Protein AF-A0A0A8YFM6-F1 (afdb_monomer_lite)

Radius of gyration: 17.13 Å; chains: 1; bounding box: 42×41×55 Å

Sequence (236 aa):
MNIQKSAQEIFDKYSKSVVLILREKESGNQERGNRRHFSVGTGFIIGRKGTSYLVMTCRHLIGGESSKPLSDYKLSVRIPRETKEYKAMNVRDDVDSDLAIIQINGVTQDCPVLHFGDLEDVAPETPVFQFGYIVKSAEDLHLDPSICPGTITTPLLEGGPGGIQDVVYNVSSKHGASGSAVMLSNNKVIGVHHVIQPGTHVSFARSSETVKAIMKNWLRIINETTTIEEMIEQML

Organism: Arundo donax (NCBI:txid35708)

InterPro domains:
  IPR009003 Peptidase S1, PA clan [SSF50494] (6-218)

Secondary structure (DSSP, 8-state):
--HHHHHHHHHHHHGGGEEEEEEEE--S---SS----EEEEEEEEEEEETTEEEEEEEHHHHS--TTS-GGGEEEEEE-TT--PEEEEEEEEEETTTTEEEEEE----S--PPP-B---TT--TT-EEEEEE---SSTT---SS-EEEEEEE-SS-EE-SGGG-EEEEEE----TT-TTPEEEETTS-EEEEEEEE-TTSSEEEEEEHHHHHHHHHHHHT---TT--HHHHHHHT-

pLDDT: mean 88.04, std 14.12, range [40.41, 98.88]

Structure (mmCIF, N/CA/C/O backbone):
data_AF-A0A0A8YFM6-F1
#
_entry.id   AF-A0A0A8YFM6-F1
#
loop_
_atom_site.group_PDB
_atom_site.id
_atom_site.type_symbol
_atom_site.label_atom_id
_atom_site.label_alt_id
_atom_site.label_comp_id
_atom_site.label_asym_id
_atom_site.label_entity_id
_atom_site.label_seq_id
_atom_site.pdbx_PDB_ins_code
_atom_site.Cartn_x
_atom_site.Cartn_y
_atom_site.Cartn_z
_atom_site.occupancy
_atom_site.B_iso_or_equiv
_atom_site.auth_seq_id
_atom_site.auth_comp_id
_atom_site.auth_asym_id
_atom_site.auth_atom_id
_atom_site.pdbx_PDB_model_num
ATOM 1 N N . MET A 1 1 ? 2.363 12.673 -20.981 1.00 68.81 1 MET A N 1
ATOM 2 C CA . MET A 1 1 ? 1.502 12.525 -19.784 1.00 68.81 1 MET A CA 1
ATOM 3 C C . MET A 1 1 ? 1.856 13.616 -18.780 1.00 68.81 1 MET A C 1
ATOM 5 O O . MET A 1 1 ? 3.038 13.865 -18.596 1.00 68.81 1 MET A O 1
ATOM 9 N N . ASN A 1 2 ? 0.877 14.286 -18.162 1.00 90.50 2 ASN A N 1
ATOM 10 C CA . ASN A 1 2 ? 1.152 15.251 -17.091 1.00 90.50 2 ASN A CA 1
ATOM 11 C C . ASN A 1 2 ? 1.208 14.497 -15.750 1.00 90.50 2 ASN A C 1
ATOM 13 O O . ASN A 1 2 ? 0.175 14.059 -15.239 1.00 90.50 2 ASN A O 1
ATOM 17 N N . ILE A 1 3 ? 2.421 14.316 -15.219 1.00 93.19 3 ILE A N 1
ATOM 18 C CA . ILE A 1 3 ? 2.684 13.546 -13.993 1.00 93.19 3 ILE A CA 1
ATOM 19 C C . ILE A 1 3 ? 1.967 14.164 -12.789 1.00 93.19 3 ILE A C 1
ATOM 21 O O . ILE A 1 3 ? 1.353 13.439 -12.014 1.00 93.19 3 ILE A O 1
ATOM 25 N N . GLN A 1 4 ? 1.983 15.492 -12.657 1.00 93.31 4 GLN A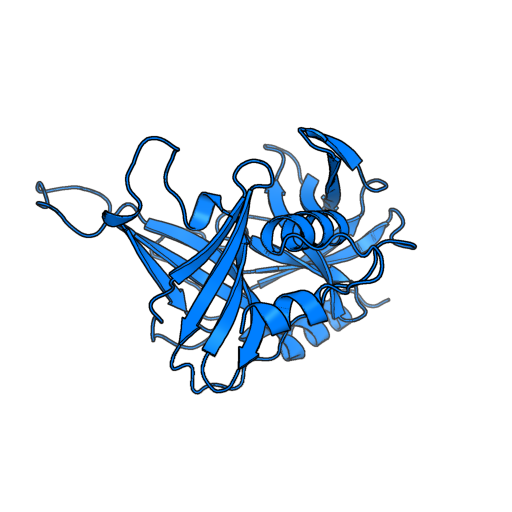 N 1
ATOM 26 C CA . GLN A 1 4 ? 1.330 16.185 -11.546 1.00 93.31 4 GLN A CA 1
ATOM 27 C C . GLN A 1 4 ? -0.187 15.988 -11.576 1.00 93.31 4 GLN A C 1
ATOM 29 O O . GLN A 1 4 ? -0.789 15.692 -10.549 1.00 93.31 4 GLN A O 1
ATOM 34 N N . LYS A 1 5 ? -0.798 16.099 -12.760 1.00 95.19 5 LYS A N 1
ATOM 35 C CA . LYS A 1 5 ? -2.230 15.840 -12.935 1.00 95.19 5 LYS A CA 1
ATOM 36 C C . LYS A 1 5 ? -2.582 14.393 -12.575 1.00 95.19 5 LYS A C 1
ATOM 38 O O . LYS A 1 5 ? -3.528 14.177 -11.833 1.00 95.19 5 LYS A O 1
ATOM 43 N N . SER A 1 6 ? -1.784 13.432 -13.039 1.00 95.44 6 SER A N 1
ATOM 44 C CA . SER A 1 6 ? -2.008 12.006 -12.754 1.00 95.44 6 SER A CA 1
ATOM 45 C C . SER A 1 6 ? -1.875 11.704 -11.255 1.00 95.44 6 SER A C 1
ATOM 47 O O . SER A 1 6 ? -2.704 11.002 -10.687 1.00 95.44 6 SER A O 1
ATOM 49 N N . ALA A 1 7 ? -0.873 12.290 -10.590 1.00 96.25 7 ALA A N 1
ATOM 50 C CA . ALA A 1 7 ? -0.705 12.176 -9.144 1.00 96.25 7 ALA A CA 1
ATOM 51 C C . ALA A 1 7 ? -1.902 12.770 -8.384 1.00 96.25 7 ALA A C 1
ATOM 53 O O . ALA A 1 7 ? -2.403 12.148 -7.452 1.00 96.25 7 ALA A O 1
ATOM 54 N N . GLN A 1 8 ? -2.387 13.944 -8.796 1.00 96.69 8 GLN A N 1
ATOM 55 C CA . GLN A 1 8 ? -3.555 14.571 -8.176 1.00 96.69 8 GLN A CA 1
ATOM 56 C C . GLN A 1 8 ? -4.813 13.707 -8.343 1.00 96.69 8 GLN A C 1
ATOM 58 O O . GLN A 1 8 ? -5.527 13.478 -7.374 1.00 96.69 8 GLN A O 1
ATOM 63 N N . GLU A 1 9 ? -5.049 13.168 -9.541 1.00 96.62 9 GLU A N 1
ATOM 64 C CA . GLU A 1 9 ? -6.194 12.293 -9.823 1.00 96.62 9 GLU A CA 1
ATOM 65 C C . GLU A 1 9 ? -6.168 11.011 -8.977 1.00 96.62 9 GLU A C 1
ATOM 67 O O . GLU A 1 9 ? -7.193 10.626 -8.409 1.00 96.62 9 GLU A O 1
ATOM 72 N N . ILE A 1 10 ? -4.998 10.373 -8.837 1.00 97.12 10 ILE A N 1
ATOM 73 C CA . ILE A 1 10 ? -4.825 9.206 -7.959 1.00 97.12 10 ILE A CA 1
ATOM 74 C C . ILE A 1 10 ? -5.093 9.594 -6.501 1.00 97.12 10 ILE A C 1
ATOM 76 O O . ILE A 1 10 ? -5.814 8.883 -5.797 1.00 97.12 10 ILE A O 1
ATOM 80 N N . PHE A 1 11 ? -4.544 10.722 -6.045 1.00 97.44 11 PHE A N 1
ATOM 81 C CA . PHE A 1 11 ? -4.702 11.183 -4.669 1.00 97.44 11 PHE A CA 1
ATOM 82 C C . PHE A 1 11 ? -6.166 11.469 -4.317 1.00 97.44 11 PHE A C 1
ATOM 84 O O . PHE A 1 11 ? -6.678 10.964 -3.314 1.00 97.44 11 PHE A O 1
ATOM 91 N N . ASP A 1 12 ? -6.859 12.233 -5.158 1.00 96.62 12 ASP A N 1
ATOM 92 C CA . ASP A 1 12 ? -8.256 12.613 -4.940 1.00 96.62 12 ASP A CA 1
ATOM 93 C C . ASP A 1 12 ? -9.166 11.385 -4.903 1.00 96.62 12 ASP A C 1
ATOM 95 O O . ASP A 1 12 ? -10.104 11.318 -4.105 1.00 96.62 12 ASP A O 1
ATOM 99 N N . LYS A 1 13 ? -8.862 10.385 -5.735 1.00 97.19 13 LYS A N 1
ATOM 100 C CA . LYS A 1 13 ? -9.657 9.165 -5.840 1.00 97.19 13 LYS A CA 1
ATOM 101 C C . LYS A 1 13 ? -9.383 8.161 -4.720 1.00 97.19 13 LYS A C 1
ATOM 103 O O . LYS A 1 13 ? -10.327 7.528 -4.256 1.00 97.19 13 LYS A O 1
ATOM 108 N N . TYR A 1 14 ? -8.129 8.001 -4.296 1.00 98.06 14 TYR A N 1
ATOM 109 C CA . TYR A 1 14 ? -7.709 6.873 -3.451 1.00 98.06 14 TYR A CA 1
ATOM 110 C C . TYR A 1 14 ? -7.022 7.257 -2.142 1.00 98.06 14 TYR A C 1
ATOM 112 O O . TYR A 1 14 ? -6.587 6.364 -1.421 1.00 98.06 14 TYR A O 1
ATOM 120 N N . SER A 1 15 ? -6.946 8.540 -1.776 1.00 97.19 15 SER A N 1
ATOM 121 C CA . SER A 1 15 ? -6.362 8.956 -0.488 1.00 97.19 15 SER A CA 1
ATOM 122 C C . SER A 1 15 ? -6.918 8.150 0.680 1.00 97.19 15 SER A C 1
ATOM 124 O O . SER A 1 15 ? -6.131 7.571 1.413 1.00 97.19 15 SER A O 1
ATOM 126 N N . LYS A 1 16 ? -8.243 7.985 0.776 1.00 96.94 16 LYS A N 1
ATOM 127 C CA . LYS A 1 16 ? -8.919 7.188 1.822 1.00 96.94 16 LYS A CA 1
ATOM 128 C C . LYS A 1 16 ? -8.610 5.685 1.810 1.00 96.94 16 LYS A C 1
ATOM 130 O O . LYS A 1 16 ? -8.917 5.002 2.780 1.00 96.94 16 LYS A O 1
ATOM 135 N N . SER A 1 17 ? -8.039 5.163 0.730 1.00 98.06 17 SER A N 1
ATOM 136 C CA . SER A 1 17 ? -7.635 3.758 0.614 1.00 98.06 17 SER A CA 1
ATOM 137 C C . SER A 1 17 ? -6.268 3.494 1.230 1.00 98.06 17 SER A C 1
ATOM 139 O O . SER A 1 17 ? -5.947 2.341 1.502 1.00 98.06 17 SER A O 1
ATOM 141 N N . VAL A 1 18 ? -5.453 4.530 1.432 1.00 98.38 18 VAL A N 1
ATOM 142 C CA . VAL A 1 18 ? -4.087 4.418 1.945 1.00 98.38 18 VAL A CA 1
ATOM 143 C C . VAL A 1 18 ? -4.087 4.802 3.411 1.00 98.38 18 VAL A C 1
ATOM 145 O O . VAL A 1 18 ? -4.450 5.913 3.774 1.00 98.38 18 VAL A O 1
ATOM 148 N N . VAL A 1 19 ? -3.702 3.868 4.268 1.00 98.06 19 VAL A N 1
ATOM 149 C CA . VAL A 1 19 ? -3.918 3.951 5.711 1.00 98.06 19 VAL A CA 1
ATOM 150 C C . VAL A 1 19 ? -2.598 3.984 6.464 1.00 98.06 19 VAL A C 1
ATOM 152 O O . VAL A 1 19 ? -1.589 3.421 6.032 1.00 98.06 19 VAL A O 1
ATOM 155 N N . LEU A 1 20 ? -2.612 4.644 7.616 1.00 96.62 20 LEU A N 1
ATOM 156 C CA . LEU A 1 20 ? -1.465 4.708 8.507 1.00 96.62 20 LEU A CA 1
ATOM 157 C C . LEU A 1 20 ? -1.481 3.484 9.425 1.00 96.62 20 LEU A C 1
ATOM 159 O O . LEU A 1 20 ? -2.486 3.227 10.090 1.00 96.62 20 LEU A O 1
ATOM 163 N N . ILE A 1 21 ? -0.369 2.758 9.492 1.00 95.69 21 ILE A N 1
ATOM 164 C CA . ILE A 1 21 ? -0.191 1.618 10.397 1.00 95.69 21 ILE A CA 1
ATOM 165 C C . ILE A 1 21 ? 0.639 2.052 11.589 1.00 95.69 21 ILE A C 1
ATOM 167 O O . ILE A 1 21 ? 1.693 2.669 11.436 1.00 95.69 21 ILE A O 1
ATOM 171 N N . LEU A 1 22 ? 0.158 1.698 12.773 1.00 92.81 22 LEU A N 1
ATOM 172 C CA . LEU A 1 22 ? 0.730 2.072 14.052 1.00 92.81 22 LEU A CA 1
ATOM 173 C C . LEU A 1 22 ? 0.966 0.805 14.868 1.00 92.81 22 LEU A C 1
ATOM 175 O O . LEU A 1 22 ? 0.040 0.032 15.122 1.00 92.81 22 LEU A O 1
ATOM 179 N N . ARG A 1 23 ? 2.210 0.594 15.294 1.00 89.62 23 ARG A N 1
ATOM 180 C CA . ARG A 1 23 ? 2.572 -0.473 16.226 1.00 89.62 23 ARG A CA 1
ATOM 181 C C . ARG A 1 23 ? 3.179 0.125 17.483 1.00 89.62 23 ARG A C 1
ATOM 183 O O . ARG A 1 23 ? 4.264 0.706 17.450 1.00 89.62 23 ARG A O 1
ATOM 190 N N . GLU A 1 24 ? 2.500 -0.083 18.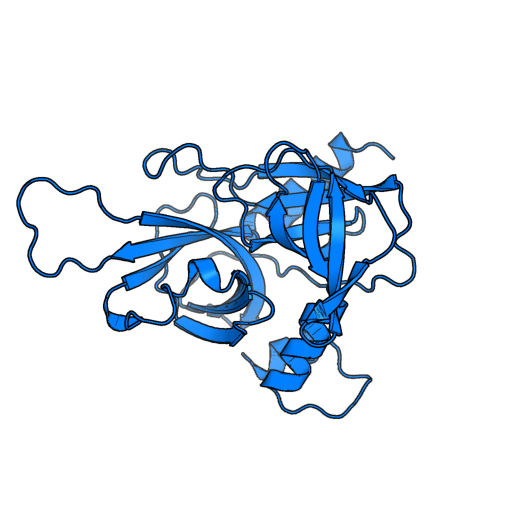601 1.00 86.88 24 GLU A N 1
ATOM 191 C CA . GLU A 1 24 ? 2.886 0.398 19.926 1.00 86.88 24 GLU A CA 1
ATOM 192 C C . GLU A 1 24 ? 3.192 -0.778 20.843 1.00 86.88 24 GLU A C 1
ATOM 194 O O . GLU A 1 24 ? 2.444 -1.749 20.869 1.00 86.88 24 GLU A O 1
ATOM 199 N N . LYS A 1 25 ? 4.268 -0.703 21.632 1.00 79.44 25 LYS A N 1
ATOM 200 C CA . LYS A 1 25 ? 4.502 -1.690 22.695 1.00 79.44 25 LYS A CA 1
ATOM 201 C C . LYS A 1 25 ? 3.453 -1.519 23.803 1.00 79.44 25 LYS A C 1
ATOM 203 O O . LYS A 1 25 ? 3.350 -0.434 24.380 1.00 79.44 25 LYS A O 1
ATOM 208 N N . GLU A 1 26 ? 2.712 -2.574 24.132 1.00 69.69 26 GLU A N 1
ATOM 209 C CA . GLU A 1 26 ? 1.829 -2.584 25.299 1.00 69.69 26 GLU A CA 1
ATOM 210 C C . GLU A 1 26 ? 2.693 -2.520 26.571 1.00 69.69 26 GLU A C 1
ATOM 212 O O . GLU A 1 26 ? 3.693 -3.223 26.730 1.00 69.69 26 GLU A O 1
ATOM 217 N N . SER A 1 27 ? 2.388 -1.565 27.450 1.00 58.88 27 SER A N 1
ATOM 218 C CA . SER A 1 27 ? 3.247 -1.210 28.584 1.00 58.88 27 SER A CA 1
ATOM 219 C C . SER A 1 27 ? 3.212 -2.278 29.685 1.00 58.88 27 SER A C 1
ATOM 221 O O . SER A 1 27 ? 2.393 -2.197 30.594 1.00 58.88 27 SER A O 1
ATOM 223 N N . GLY A 1 28 ? 4.139 -3.236 29.662 1.00 49.78 28 GLY A N 1
ATOM 224 C CA . GLY A 1 28 ? 4.554 -3.974 30.860 1.00 49.78 28 GLY A CA 1
ATOM 225 C C . GLY A 1 28 ? 5.636 -3.187 31.606 1.00 49.78 28 GLY A C 1
ATOM 226 O O . GLY A 1 28 ? 6.720 -3.012 31.059 1.00 49.78 28 GLY A O 1
ATOM 227 N N . ASN A 1 29 ? 5.322 -2.683 32.808 1.00 45.09 29 ASN A N 1
ATOM 228 C CA . ASN A 1 29 ? 6.194 -1.930 33.729 1.00 45.09 29 ASN A CA 1
ATOM 229 C C . ASN A 1 29 ? 7.088 -0.855 33.081 1.00 45.09 29 ASN A C 1
ATOM 231 O O . ASN A 1 29 ? 8.228 -1.091 32.689 1.00 45.09 29 ASN A O 1
ATOM 235 N N . GLN A 1 30 ? 6.565 0.373 33.035 1.00 48.00 30 GLN A N 1
ATOM 236 C CA . GLN A 1 30 ? 7.335 1.569 32.700 1.00 48.00 30 GLN A CA 1
ATOM 237 C C . GLN A 1 30 ? 8.424 1.819 33.752 1.00 48.00 30 GLN A C 1
ATOM 239 O O . GLN A 1 30 ? 8.184 2.460 34.776 1.00 48.00 30 GLN A O 1
ATOM 244 N N . GLU A 1 31 ? 9.645 1.361 33.486 1.00 45.06 31 GLU A N 1
ATOM 245 C CA . GLU A 1 31 ? 10.815 1.974 34.102 1.00 45.06 31 GLU A CA 1
ATOM 246 C C . GLU A 1 31 ? 10.925 3.420 33.608 1.00 45.06 31 GLU A C 1
ATOM 248 O O . GLU A 1 31 ? 10.838 3.719 32.412 1.00 45.06 31 GLU A O 1
ATOM 253 N N . ARG A 1 32 ? 11.023 4.329 34.581 1.00 46.22 32 ARG A N 1
ATOM 254 C CA . ARG A 1 32 ? 11.073 5.778 34.399 1.00 46.22 32 ARG A CA 1
ATOM 255 C C . ARG A 1 32 ? 12.172 6.152 33.406 1.00 46.22 32 ARG A C 1
ATOM 257 O O . ARG A 1 32 ? 13.352 6.054 33.717 1.00 46.22 32 ARG A O 1
ATOM 264 N N . GLY A 1 33 ? 11.739 6.660 32.254 1.00 49.81 33 GLY A N 1
ATOM 265 C CA . GLY A 1 33 ? 12.596 7.234 31.221 1.00 49.81 33 GLY A CA 1
ATOM 266 C C . GLY A 1 33 ? 12.806 6.291 30.043 1.00 49.81 33 GLY A C 1
ATOM 267 O O . GLY A 1 33 ? 13.895 5.763 29.873 1.00 49.81 33 GLY A O 1
ATOM 268 N N . ASN A 1 34 ? 11.786 6.067 29.210 1.00 40.41 34 ASN A N 1
ATOM 269 C CA . ASN A 1 34 ? 11.973 5.243 28.017 1.00 40.41 34 ASN A CA 1
ATOM 270 C C . ASN A 1 34 ? 11.054 5.669 26.869 1.00 40.41 34 ASN A C 1
ATOM 272 O O . ASN A 1 34 ? 9.839 5.777 27.035 1.00 40.41 34 ASN A O 1
ATOM 276 N N . ARG A 1 35 ? 11.656 5.929 25.700 1.00 49.38 35 ARG A N 1
ATOM 277 C CA . ARG A 1 35 ? 10.958 6.235 24.443 1.00 49.38 35 ARG A CA 1
ATOM 278 C C . ARG A 1 35 ? 9.927 5.137 24.182 1.00 49.38 35 ARG A C 1
ATOM 280 O O . ARG A 1 35 ? 10.277 3.957 24.191 1.00 49.38 35 ARG A O 1
ATOM 287 N N . ARG A 1 36 ? 8.667 5.506 23.933 1.00 52.53 36 ARG A N 1
ATOM 288 C CA . ARG A 1 36 ? 7.682 4.557 23.399 1.00 52.53 36 ARG A CA 1
ATOM 289 C C . ARG A 1 36 ? 8.275 3.983 22.113 1.00 52.53 36 ARG A C 1
ATOM 291 O O . ARG A 1 36 ? 8.523 4.731 21.173 1.00 52.53 36 ARG A O 1
ATOM 298 N N . HIS A 1 37 ? 8.566 2.683 22.089 1.00 57.72 37 HIS A N 1
ATOM 299 C CA . HIS A 1 37 ? 8.937 2.014 20.847 1.00 57.72 37 HIS A CA 1
ATOM 300 C C . HIS A 1 37 ? 7.689 1.980 19.971 1.00 57.72 37 HIS A C 1
ATOM 302 O O . HIS A 1 37 ? 6.777 1.186 20.202 1.00 57.72 37 HIS A O 1
ATOM 308 N N . PHE A 1 38 ? 7.662 2.903 19.020 1.00 74.62 38 PHE A N 1
ATOM 309 C CA . PHE A 1 38 ? 6.581 3.121 18.083 1.00 74.62 38 PHE A CA 1
ATOM 310 C C . PHE A 1 38 ? 7.115 2.856 16.684 1.00 74.62 38 PHE A C 1
ATOM 312 O O . PHE A 1 38 ? 8.121 3.444 16.287 1.00 74.62 38 PHE A O 1
ATOM 319 N N . SER A 1 39 ? 6.487 1.934 15.966 1.00 84.75 39 SER A N 1
ATOM 320 C CA . SER A 1 39 ? 6.754 1.728 14.546 1.00 84.75 39 SER A CA 1
ATOM 321 C C . SER A 1 39 ? 5.565 2.251 13.761 1.00 84.75 39 SER A C 1
ATOM 323 O O . SER A 1 39 ? 4.414 2.007 14.128 1.00 84.75 39 SER A O 1
ATOM 325 N N . VAL A 1 40 ? 5.869 2.999 12.707 1.00 91.56 40 VAL A N 1
ATOM 326 C CA . VAL A 1 40 ? 4.881 3.595 11.820 1.00 91.56 40 VAL A CA 1
ATOM 327 C C . VAL A 1 40 ? 5.174 3.148 10.409 1.00 91.56 40 VAL A C 1
ATOM 329 O O . VAL A 1 40 ? 6.332 3.111 9.987 1.00 91.56 40 VAL A O 1
ATOM 332 N N . GLY A 1 41 ? 4.116 2.836 9.685 1.00 94.75 41 GLY A N 1
ATOM 333 C CA . GLY A 1 41 ? 4.200 2.466 8.292 1.00 94.75 41 GLY A CA 1
ATOM 334 C C . GLY A 1 41 ? 2.927 2.798 7.546 1.00 94.75 41 GLY A C 1
ATOM 335 O O . GLY A 1 41 ? 2.017 3.452 8.058 1.00 94.75 41 GLY A O 1
ATOM 336 N N . THR A 1 42 ? 2.865 2.293 6.331 1.00 97.88 42 THR A N 1
ATOM 337 C CA . THR A 1 42 ? 1.738 2.440 5.430 1.00 97.88 42 THR A CA 1
ATOM 338 C C . THR A 1 42 ? 1.096 1.081 5.198 1.00 97.88 42 THR A C 1
ATOM 340 O O . THR A 1 42 ? 1.758 0.044 5.183 1.00 97.88 42 THR A O 1
ATOM 343 N N . GLY A 1 43 ? -0.210 1.075 4.992 1.00 98.44 43 GLY A N 1
ATOM 344 C CA . GLY A 1 43 ? -0.881 0.000 4.280 1.00 98.44 43 GLY A CA 1
ATOM 345 C C . GLY A 1 43 ? -1.879 0.574 3.294 1.00 98.44 43 GLY A C 1
ATOM 346 O O . GLY A 1 43 ? -2.112 1.783 3.254 1.00 98.44 43 GLY A O 1
ATOM 347 N N . PHE A 1 44 ? -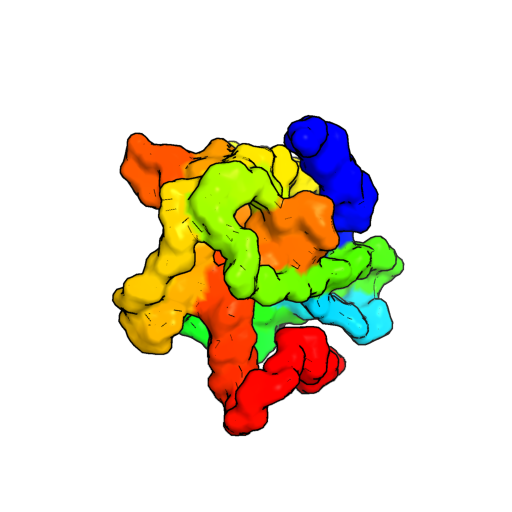2.510 -0.292 2.518 1.00 98.88 44 PHE A N 1
ATOM 348 C CA . PHE A 1 44 ? -3.606 0.114 1.652 1.00 98.88 44 PHE A CA 1
ATOM 349 C C . PHE A 1 44 ? -4.706 -0.935 1.586 1.00 98.88 44 PHE A C 1
ATOM 351 O O . PHE A 1 44 ? -4.463 -2.134 1.703 1.00 98.88 44 PHE A O 1
ATOM 358 N N . ILE A 1 45 ? -5.936 -0.463 1.425 1.00 98.75 45 ILE A N 1
ATOM 359 C CA . ILE A 1 45 ? -7.138 -1.284 1.408 1.00 98.75 45 ILE A CA 1
ATOM 360 C C . ILE A 1 45 ? -7.215 -2.068 0.100 1.00 98.75 45 ILE A C 1
ATOM 362 O O . ILE A 1 45 ? -7.245 -1.484 -0.982 1.00 98.75 45 ILE A O 1
ATOM 366 N N . ILE A 1 46 ? -7.318 -3.389 0.229 1.00 98.62 46 ILE A N 1
ATOM 367 C CA . ILE A 1 46 ? -7.407 -4.338 -0.889 1.00 98.62 46 ILE A CA 1
ATOM 368 C C . ILE A 1 46 ? -8.754 -5.060 -0.949 1.00 98.62 46 ILE A C 1
ATOM 370 O O . ILE A 1 46 ? -9.105 -5.613 -1.979 1.00 98.62 46 ILE A O 1
ATOM 374 N N . GLY A 1 47 ? -9.547 -5.036 0.122 1.00 98.19 47 GLY A N 1
ATOM 375 C CA . GLY A 1 47 ? -10.841 -5.712 0.153 1.00 98.19 47 GLY A CA 1
ATOM 376 C C . GLY A 1 47 ? -11.753 -5.174 1.240 1.00 98.19 47 GLY A C 1
ATOM 377 O O . GLY A 1 47 ? -11.292 -4.577 2.216 1.00 98.19 47 GLY A O 1
ATOM 378 N N . ARG A 1 48 ? -13.060 -5.389 1.076 1.00 97.50 48 ARG A N 1
ATOM 379 C CA . ARG A 1 48 ? -14.080 -4.933 2.022 1.00 97.50 48 ARG A CA 1
ATOM 380 C C . ARG A 1 48 ? -15.295 -5.854 2.041 1.00 97.50 48 ARG A C 1
ATOM 382 O O . ARG A 1 48 ? -15.799 -6.237 0.991 1.00 97.50 48 ARG A O 1
ATOM 389 N N . LYS A 1 49 ? -15.849 -6.074 3.235 1.00 96.75 49 LYS A N 1
ATOM 390 C CA . LYS A 1 49 ? -17.171 -6.673 3.460 1.00 96.75 49 LYS A CA 1
ATOM 391 C C . LYS A 1 49 ? -17.885 -5.946 4.597 1.00 96.75 49 LYS A C 1
ATOM 393 O O . LYS A 1 49 ? -17.480 -6.013 5.754 1.00 96.75 49 LYS A O 1
ATOM 398 N N . GLY A 1 50 ? -18.940 -5.196 4.276 1.00 95.81 50 GLY A N 1
ATOM 399 C CA . GLY A 1 50 ? -19.637 -4.359 5.259 1.00 95.81 50 GLY A CA 1
ATOM 400 C C . GLY A 1 50 ? -18.728 -3.271 5.846 1.00 95.81 50 GLY A C 1
ATOM 401 O O . GLY A 1 50 ? -18.296 -2.372 5.125 1.00 95.81 50 GLY A O 1
ATOM 402 N N . THR A 1 51 ? -18.450 -3.336 7.151 1.00 96.88 51 THR A N 1
ATOM 403 C CA . THR A 1 51 ? -17.545 -2.412 7.873 1.00 96.88 51 THR A CA 1
ATOM 404 C C . THR A 1 51 ? -16.172 -3.027 8.171 1.00 96.88 51 THR A C 1
ATOM 406 O O . THR A 1 51 ? -15.384 -2.452 8.929 1.00 96.88 51 THR A O 1
ATOM 409 N N . SER A 1 52 ? -15.895 -4.198 7.593 1.00 97.75 52 SER A N 1
ATOM 410 C CA . SER A 1 52 ? -14.625 -4.915 7.681 1.00 97.75 52 SER A CA 1
ATOM 411 C C . SER A 1 52 ? -13.797 -4.680 6.425 1.00 97.75 52 SER A C 1
ATOM 413 O O . SER A 1 52 ? -14.318 -4.789 5.314 1.00 97.75 52 SER A O 1
ATOM 415 N N . TYR A 1 53 ? -12.515 -4.376 6.603 1.00 98.56 53 TYR A N 1
ATOM 416 C CA . TYR A 1 53 ? -11.575 -4.087 5.524 1.00 98.56 53 TYR A CA 1
ATOM 417 C C . TYR A 1 53 ? -10.306 -4.925 5.671 1.00 98.56 53 TYR A C 1
ATOM 419 O O . TYR A 1 53 ? -9.801 -5.093 6.784 1.00 98.56 53 TYR A O 1
ATOM 427 N N . LEU A 1 54 ? -9.787 -5.401 4.540 1.00 98.62 54 LEU A N 1
ATOM 428 C CA . LEU A 1 54 ? -8.462 -6.005 4.425 1.00 98.62 54 LEU A CA 1
ATOM 429 C C . LEU A 1 54 ? -7.469 -4.962 3.925 1.00 98.62 54 LEU A C 1
ATOM 431 O O . LEU A 1 54 ? -7.750 -4.225 2.977 1.00 98.62 54 LEU A O 1
ATOM 435 N N . VAL A 1 55 ? -6.305 -4.924 4.562 1.00 98.75 55 VAL A N 1
ATOM 436 C CA . VAL A 1 55 ? -5.229 -3.971 4.305 1.00 98.75 55 VAL A CA 1
ATOM 437 C C . VAL A 1 55 ? -3.951 -4.747 4.002 1.00 98.75 55 VAL A C 1
ATOM 439 O O . VAL A 1 55 ? -3.521 -5.562 4.816 1.00 98.75 55 VAL A O 1
ATOM 442 N N . MET A 1 56 ? -3.341 -4.476 2.850 1.00 98.75 56 MET A N 1
ATOM 443 C CA . MET A 1 56 ? -2.014 -4.971 2.480 1.00 98.75 56 MET A CA 1
ATOM 444 C C . MET A 1 56 ? -0.933 -4.066 3.071 1.00 98.75 56 MET A C 1
ATOM 446 O O . MET A 1 56 ? -1.077 -2.842 3.071 1.00 98.75 56 MET A O 1
ATOM 450 N N . THR A 1 57 ? 0.151 -4.660 3.565 1.00 98.38 57 THR A N 1
ATOM 451 C CA . THR A 1 57 ? 1.306 -3.944 4.116 1.00 98.38 57 THR A CA 1
ATOM 452 C C . THR A 1 57 ? 2.561 -4.827 4.150 1.00 98.38 57 THR A C 1
ATOM 454 O O . THR A 1 57 ? 2.544 -5.969 3.693 1.00 98.38 57 THR A O 1
ATOM 457 N N . CYS A 1 58 ? 3.655 -4.305 4.707 1.00 96.62 58 CYS A N 1
ATOM 458 C CA . CYS A 1 58 ? 4.858 -5.073 4.984 1.00 96.62 58 CYS A CA 1
ATOM 459 C C . CYS A 1 58 ? 4.767 -5.844 6.304 1.00 96.62 58 CYS A C 1
ATOM 461 O O . CYS A 1 58 ? 4.297 -5.337 7.328 1.00 96.62 58 CYS A O 1
ATOM 463 N N . ARG A 1 59 ? 5.317 -7.056 6.315 1.00 94.06 59 ARG A N 1
ATOM 464 C CA . ARG A 1 59 ? 5.347 -7.938 7.487 1.00 94.06 59 ARG A CA 1
ATOM 465 C C . ARG A 1 59 ? 6.174 -7.351 8.630 1.00 94.06 59 ARG A C 1
ATOM 467 O O . ARG A 1 59 ? 5.760 -7.439 9.787 1.00 94.06 59 ARG A O 1
ATOM 474 N N . HIS A 1 60 ? 7.297 -6.691 8.345 1.00 91.56 60 HIS A N 1
ATOM 475 C CA . HIS A 1 60 ? 8.147 -6.067 9.368 1.00 91.56 60 HIS A CA 1
ATOM 476 C C . HIS A 1 60 ? 7.441 -4.956 10.164 1.00 91.56 60 HIS A C 1
ATOM 478 O O . HIS A 1 60 ? 7.856 -4.642 11.284 1.00 91.56 60 HIS A O 1
ATOM 484 N N . LEU A 1 61 ? 6.363 -4.372 9.624 1.00 90.88 61 LEU A N 1
ATOM 485 C CA . LEU A 1 61 ? 5.551 -3.381 10.333 1.00 90.88 61 LEU A CA 1
ATOM 486 C C . LEU A 1 61 ? 4.668 -4.026 11.397 1.00 90.88 61 LEU A C 1
ATOM 488 O O . LEU A 1 61 ? 4.481 -3.454 12.472 1.00 90.88 61 LEU A O 1
ATOM 492 N N . ILE A 1 62 ? 4.172 -5.236 11.148 1.00 87.56 62 ILE A N 1
ATOM 493 C CA . ILE A 1 62 ? 3.211 -5.901 12.034 1.00 87.56 62 ILE A CA 1
ATOM 494 C C . ILE A 1 62 ? 3.860 -6.942 12.956 1.00 87.56 62 ILE A C 1
ATOM 496 O O . ILE A 1 62 ? 3.305 -7.237 14.009 1.00 87.56 62 ILE A O 1
ATOM 500 N N . GLY A 1 63 ? 5.046 -7.449 12.606 1.00 74.88 63 GLY A N 1
ATOM 501 C CA . GLY A 1 63 ? 5.817 -8.420 13.388 1.00 74.88 63 GLY A CA 1
ATOM 502 C C . GLY A 1 63 ? 7.092 -7.843 14.014 1.00 74.88 63 GLY A C 1
ATOM 503 O O . GLY A 1 63 ? 7.749 -6.968 13.448 1.00 74.88 63 GLY A O 1
ATOM 504 N N . GLY A 1 64 ? 7.458 -8.341 15.198 1.00 57.91 64 GLY A N 1
ATOM 505 C CA . GLY A 1 64 ? 8.791 -8.125 15.769 1.00 57.91 64 GLY A CA 1
ATOM 506 C C . GLY A 1 64 ? 9.857 -8.973 15.066 1.00 57.91 64 GLY A C 1
ATOM 507 O O . GLY A 1 64 ? 9.532 -9.889 14.307 1.00 57.91 64 GLY A O 1
ATOM 508 N N . GLU A 1 65 ? 11.137 -8.697 15.342 1.00 52.78 65 GLU A N 1
ATOM 509 C CA . GLU A 1 65 ? 12.216 -9.660 15.069 1.00 52.78 65 GLU A CA 1
ATOM 510 C C . GLU A 1 65 ? 11.791 -11.050 15.568 1.00 52.78 65 GLU A C 1
ATOM 512 O O . GLU A 1 65 ? 11.114 -11.148 16.595 1.00 52.78 65 GLU A O 1
ATOM 517 N N . SER A 1 66 ? 12.176 -12.106 14.843 1.00 48.53 66 SER A N 1
ATOM 518 C CA . SER A 1 66 ? 11.714 -13.503 14.966 1.00 48.53 66 SER A CA 1
ATOM 519 C C . SER A 1 66 ? 11.799 -14.144 16.366 1.00 48.53 66 SER A C 1
ATOM 521 O O . SER A 1 66 ? 11.467 -15.311 16.531 1.00 48.53 66 SER A O 1
ATOM 523 N N . SER A 1 67 ? 12.244 -13.402 17.376 1.00 41.78 67 SER A N 1
ATOM 524 C CA . SER A 1 67 ? 12.470 -13.808 18.757 1.00 41.78 67 SER A CA 1
ATOM 525 C C . SER A 1 67 ? 11.498 -13.201 19.783 1.00 41.78 67 SER A C 1
ATOM 527 O O . SER A 1 67 ? 11.593 -13.570 20.954 1.00 41.78 67 SER A O 1
ATOM 529 N N . LYS A 1 68 ? 10.567 -12.300 19.413 1.00 48.34 68 LYS A N 1
ATOM 530 C CA . LYS A 1 68 ? 9.612 -11.699 20.375 1.00 48.34 68 LYS A CA 1
ATOM 531 C C . LYS A 1 68 ? 8.143 -12.005 20.050 1.00 48.34 68 LYS A C 1
ATOM 533 O O . LYS A 1 68 ? 7.729 -11.800 18.909 1.00 48.34 68 LYS A O 1
ATOM 538 N N . PRO A 1 69 ? 7.337 -12.450 21.036 1.00 52.06 69 PRO A N 1
ATOM 539 C CA . PRO A 1 69 ? 5.909 -12.681 20.847 1.00 52.06 69 PRO A CA 1
ATOM 540 C C . PRO A 1 69 ? 5.173 -11.421 20.366 1.00 52.06 69 PRO A C 1
ATOM 542 O O . PRO A 1 69 ? 5.369 -10.328 20.895 1.00 52.06 69 PRO A O 1
ATOM 545 N N . LEU A 1 70 ? 4.260 -11.591 19.405 1.00 56.19 70 LEU A N 1
ATOM 546 C CA . LEU A 1 70 ? 3.327 -10.550 18.942 1.00 56.19 70 LEU A CA 1
ATOM 547 C C . LEU A 1 70 ? 2.426 -9.997 20.067 1.00 56.19 70 LEU A C 1
ATOM 549 O O . LEU A 1 70 ? 1.859 -8.921 19.910 1.00 56.19 70 LEU A O 1
ATOM 553 N N . SER A 1 71 ? 2.300 -10.712 21.193 1.00 59.34 71 SER A N 1
ATOM 554 C CA . SER A 1 71 ? 1.450 -10.348 22.336 1.00 59.34 71 SER A CA 1
ATOM 555 C C . SER A 1 71 ? 1.862 -9.067 23.058 1.00 59.34 71 SER A C 1
ATOM 557 O O . SER A 1 71 ? 1.071 -8.542 23.830 1.00 59.34 71 SER A O 1
ATOM 559 N N . ASP A 1 72 ? 3.071 -8.560 22.816 1.00 71.50 72 ASP A N 1
ATOM 560 C CA . ASP A 1 72 ? 3.592 -7.376 23.505 1.00 71.50 72 ASP A CA 1
ATOM 561 C C . ASP A 1 72 ? 3.269 -6.067 22.769 1.00 71.50 72 ASP A C 1
ATOM 563 O O . ASP A 1 72 ? 3.713 -4.997 23.193 1.00 71.50 72 ASP A O 1
ATOM 567 N N . TYR A 1 73 ? 2.552 -6.127 21.641 1.00 78.88 73 TYR A N 1
ATOM 568 C CA . TYR A 1 73 ? 2.320 -4.972 20.782 1.00 78.88 73 TYR A CA 1
ATOM 569 C C . TYR A 1 73 ? 0.849 -4.801 20.403 1.00 78.88 73 TYR A C 1
ATOM 571 O O . TYR A 1 73 ? 0.185 -5.717 19.921 1.00 78.88 73 TYR A O 1
ATOM 579 N N . LYS A 1 74 ? 0.370 -3.564 20.535 1.00 88.56 74 LYS A N 1
ATOM 580 C CA . LYS A 1 74 ? -0.898 -3.103 19.986 1.00 88.56 74 LYS A CA 1
ATOM 581 C C . LYS A 1 74 ? -0.665 -2.692 18.537 1.00 88.56 74 LYS A C 1
ATOM 583 O O . LYS A 1 74 ? 0.095 -1.761 18.268 1.00 88.56 74 LYS A O 1
ATOM 588 N N . LEU A 1 75 ? -1.345 -3.372 17.620 1.00 93.12 75 LEU A N 1
ATOM 589 C CA . LEU A 1 75 ? -1.411 -2.992 16.214 1.00 93.12 75 LEU A CA 1
ATOM 590 C C . LEU A 1 75 ? -2.715 -2.236 15.943 1.00 93.12 75 LEU A C 1
ATOM 592 O O . LEU A 1 75 ? -3.812 -2.748 16.202 1.00 93.12 75 LEU A O 1
ATOM 596 N N . SER A 1 76 ? -2.601 -1.024 15.412 1.00 95.12 76 SER A N 1
ATOM 597 C CA . SER A 1 76 ? -3.737 -0.221 14.980 1.00 95.12 76 SER A CA 1
ATOM 598 C C . SER A 1 76 ? -3.537 0.369 13.590 1.00 95.12 76 SER A C 1
ATOM 600 O O . SER A 1 76 ? -2.423 0.523 13.091 1.00 95.12 76 SER A O 1
ATOM 602 N N . VAL A 1 77 ? -4.657 0.682 12.948 1.00 96.69 77 VAL A N 1
ATOM 603 C CA . VAL A 1 77 ? -4.714 1.391 11.671 1.00 96.69 77 VAL A CA 1
ATOM 604 C C . VAL A 1 77 ? -5.509 2.668 11.869 1.00 96.69 77 VAL A C 1
ATOM 606 O O . VAL A 1 77 ? -6.534 2.668 12.555 1.00 96.69 77 VAL A O 1
ATOM 609 N N . ARG A 1 78 ? -5.066 3.749 11.240 1.00 96.19 78 ARG A N 1
ATOM 610 C CA . ARG A 1 78 ? -5.794 5.013 11.179 1.00 96.19 78 ARG A CA 1
ATOM 611 C C . ARG A 1 78 ? -6.146 5.317 9.729 1.00 96.19 78 ARG A C 1
ATOM 613 O O . ARG A 1 78 ? -5.277 5.326 8.857 1.00 96.19 78 ARG A O 1
ATOM 620 N N . ILE A 1 79 ? -7.434 5.541 9.493 1.00 96.69 79 ILE A N 1
ATOM 621 C CA . ILE A 1 79 ? -7.952 5.976 8.196 1.00 96.69 79 ILE A CA 1
ATOM 622 C C . ILE A 1 79 ? -7.602 7.464 8.006 1.00 96.69 79 ILE A C 1
ATOM 624 O O . ILE A 1 79 ? -7.616 8.212 8.991 1.00 96.69 79 ILE A O 1
ATOM 628 N N . PRO A 1 80 ? -7.276 7.923 6.784 1.00 95.19 80 PRO A N 1
ATOM 629 C CA . PRO A 1 80 ? -6.938 9.318 6.530 1.00 95.19 80 PRO A CA 1
ATOM 630 C C . PRO A 1 80 ? -7.967 10.300 7.073 1.00 95.19 80 PRO A C 1
ATOM 632 O O . PRO A 1 80 ? -9.176 10.102 6.946 1.00 95.19 80 PRO A O 1
ATOM 635 N N . ARG A 1 81 ? -7.470 11.391 7.660 1.00 92.19 81 ARG A N 1
ATOM 636 C CA . ARG A 1 81 ? -8.261 12.455 8.308 1.00 92.19 81 ARG A CA 1
ATOM 637 C C . ARG A 1 81 ? -9.114 12.009 9.496 1.00 92.19 81 ARG A C 1
ATOM 639 O O . ARG A 1 81 ? -9.824 12.840 10.058 1.00 92.19 81 ARG A O 1
ATOM 646 N N . GLU A 1 82 ? -9.026 10.754 9.928 1.00 91.06 82 GLU A N 1
ATOM 647 C CA . GLU A 1 82 ? -9.595 10.307 11.195 1.00 91.06 82 GLU A CA 1
ATOM 648 C C . GLU A 1 82 ? -8.542 10.362 12.304 1.00 91.06 82 GLU A C 1
ATOM 650 O O . GLU A 1 82 ? -7.356 10.139 12.086 1.00 91.06 82 GLU A O 1
ATOM 655 N N . THR A 1 83 ? -8.978 10.636 13.530 1.00 87.94 83 THR A N 1
ATOM 656 C CA . THR A 1 83 ? -8.151 10.467 14.737 1.00 87.94 83 THR A CA 1
ATOM 657 C C . THR A 1 83 ? -8.390 9.117 15.406 1.00 87.94 83 THR A C 1
ATOM 659 O O . THR A 1 83 ? -7.605 8.695 16.255 1.00 87.94 83 THR A O 1
ATOM 662 N N . LYS A 1 84 ? -9.473 8.430 15.024 1.00 93.12 84 LYS A N 1
ATOM 663 C CA . LYS A 1 84 ? -9.824 7.109 15.527 1.00 93.12 84 LYS A CA 1
ATOM 664 C C . LYS A 1 84 ? -8.840 6.070 15.001 1.00 93.12 84 LYS A C 1
ATOM 666 O O . LYS A 1 84 ? -8.546 6.000 13.812 1.00 93.12 84 LYS A O 1
ATOM 671 N N . GLU A 1 85 ? -8.386 5.227 15.914 1.00 95.19 85 GLU A N 1
ATOM 672 C CA . GLU A 1 85 ? -7.575 4.060 15.610 1.00 95.19 85 GLU A CA 1
ATOM 673 C C . GLU A 1 85 ? -8.426 2.798 15.668 1.00 95.19 85 GLU A C 1
ATOM 675 O O . GLU A 1 85 ? -9.145 2.547 16.639 1.00 95.19 85 GLU A O 1
ATOM 680 N N . TYR A 1 86 ? -8.315 1.983 14.631 1.00 97.00 86 TYR A N 1
ATOM 681 C CA . TYR A 1 86 ? -8.961 0.687 14.533 1.00 97.00 86 TYR A CA 1
ATOM 682 C C . TYR A 1 86 ? -7.963 -0.382 14.949 1.00 97.00 86 TYR A C 1
ATOM 684 O O . TYR A 1 86 ? -6.859 -0.437 14.411 1.00 97.00 86 TYR A O 1
ATOM 692 N N . LYS A 1 87 ? -8.339 -1.240 15.904 1.00 96.12 87 LYS A N 1
ATOM 693 C CA . LYS A 1 87 ? -7.526 -2.413 16.241 1.00 96.12 87 LYS A CA 1
ATOM 694 C C . LYS A 1 87 ? -7.407 -3.296 15.001 1.00 96.12 87 LYS A C 1
ATOM 696 O O . LYS A 1 87 ? -8.428 -3.637 14.401 1.00 96.12 87 LYS A O 1
ATOM 701 N N . ALA A 1 88 ? -6.181 -3.666 14.656 1.00 96.19 88 ALA A N 1
ATOM 702 C CA . ALA A 1 88 ? -5.901 -4.528 13.523 1.00 96.19 88 ALA A CA 1
ATOM 703 C C . ALA A 1 88 ? -5.521 -5.9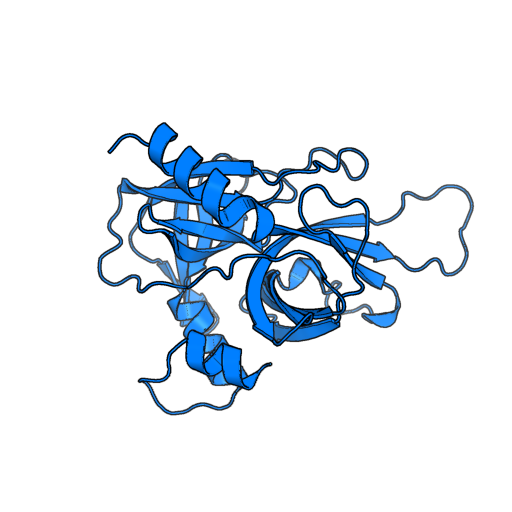39 13.971 1.00 96.19 88 ALA A C 1
ATOM 705 O O . ALA A 1 88 ? -4.932 -6.141 15.034 1.00 96.19 88 ALA A O 1
ATOM 706 N N . MET A 1 89 ? -5.876 -6.917 13.145 1.00 94.19 89 MET A N 1
ATOM 707 C CA . MET A 1 89 ? -5.554 -8.328 13.343 1.00 94.19 89 MET A CA 1
ATOM 708 C C . MET A 1 89 ? -4.744 -8.820 12.151 1.00 94.19 89 MET A C 1
ATOM 710 O O . MET A 1 89 ? -5.122 -8.549 11.015 1.00 94.19 89 MET A O 1
ATOM 714 N N . ASN A 1 90 ? -3.655 -9.547 12.400 1.00 93.50 90 ASN A N 1
ATOM 715 C CA . ASN A 1 90 ? -2.944 -10.244 11.332 1.00 93.50 90 ASN A CA 1
ATOM 716 C C . ASN A 1 90 ? -3.839 -11.364 10.772 1.00 93.50 90 ASN A C 1
ATOM 718 O O . ASN A 1 90 ? -4.321 -12.200 11.538 1.00 93.50 90 ASN A O 1
ATOM 722 N N . VAL A 1 91 ? -4.073 -11.360 9.459 1.00 95.56 91 VAL A N 1
ATOM 723 C CA . VAL A 1 91 ? -4.819 -12.409 8.746 1.00 95.56 91 VAL A CA 1
ATOM 724 C C . VAL A 1 91 ? -3.842 -13.417 8.154 1.00 95.56 91 VAL A C 1
ATOM 726 O O . VAL A 1 91 ? -4.008 -14.628 8.333 1.00 95.56 91 VAL A O 1
ATOM 729 N N . ARG A 1 92 ? -2.824 -12.918 7.448 1.00 95.25 92 ARG A N 1
ATOM 730 C CA . ARG A 1 92 ? -1.741 -13.685 6.827 1.00 95.25 92 ARG A CA 1
ATOM 731 C C . ARG A 1 92 ? -0.486 -12.826 6.774 1.00 95.25 92 ARG A C 1
ATOM 733 O O . ARG A 1 92 ? -0.571 -11.632 6.502 1.00 95.25 92 ARG A O 1
ATOM 740 N N . ASP A 1 93 ? 0.664 -13.454 6.939 1.00 94.25 93 ASP A N 1
ATOM 741 C CA . ASP A 1 93 ? 1.958 -12.843 6.684 1.00 94.25 93 ASP A CA 1
ATOM 742 C C . ASP A 1 93 ? 2.936 -13.866 6.114 1.00 94.25 93 ASP A C 1
ATOM 744 O O . ASP A 1 93 ? 2.733 -15.079 6.205 1.00 94.25 93 ASP A O 1
ATOM 748 N N . ASP A 1 94 ? 3.979 -13.355 5.479 1.00 92.06 94 ASP A N 1
ATOM 749 C CA . ASP A 1 94 ? 5.046 -14.143 4.895 1.00 92.06 94 ASP A CA 1
ATOM 750 C C . ASP A 1 94 ? 6.389 -13.469 5.196 1.00 92.06 94 ASP A C 1
ATOM 752 O O . ASP A 1 94 ? 6.601 -12.283 4.928 1.00 92.06 94 ASP A O 1
ATOM 756 N N . VAL A 1 95 ? 7.275 -14.223 5.849 1.00 89.56 95 VAL A N 1
ATOM 757 C CA . VAL A 1 95 ? 8.551 -13.702 6.356 1.00 89.56 95 VAL A CA 1
ATOM 758 C C . VAL A 1 95 ? 9.517 -13.414 5.213 1.00 89.56 95 VAL A C 1
ATOM 760 O O . VAL A 1 95 ? 10.217 -12.404 5.261 1.00 89.56 95 VAL A O 1
ATOM 763 N N . ASP A 1 96 ? 9.539 -14.277 4.200 1.00 88.81 96 ASP A N 1
ATOM 764 C CA . ASP A 1 96 ? 10.532 -14.245 3.126 1.00 88.81 96 ASP A CA 1
ATOM 765 C C . ASP A 1 96 ? 10.268 -13.088 2.153 1.00 88.81 96 ASP A C 1
ATOM 767 O O . ASP A 1 96 ? 11.180 -12.367 1.737 1.00 88.81 96 ASP A O 1
ATOM 771 N N . SER A 1 97 ? 8.998 -12.849 1.839 1.00 91.19 97 SER A N 1
ATOM 772 C CA . SER A 1 97 ? 8.561 -11.740 0.991 1.00 91.19 97 SER A CA 1
ATOM 773 C C . SER A 1 97 ? 8.374 -10.421 1.722 1.00 91.19 97 SER A C 1
ATOM 775 O O . SER A 1 97 ? 8.290 -9.386 1.064 1.00 91.19 97 SER A O 1
ATOM 777 N N . ASP A 1 98 ? 8.348 -10.431 3.054 1.00 93.56 98 ASP A N 1
ATOM 778 C CA . ASP A 1 98 ? 8.031 -9.266 3.876 1.00 93.56 98 ASP A CA 1
ATOM 779 C C . ASP A 1 98 ? 6.632 -8.682 3.583 1.00 93.56 98 ASP A C 1
ATOM 781 O O . ASP A 1 98 ? 6.419 -7.473 3.659 1.00 93.56 98 ASP A O 1
ATOM 785 N N . LEU A 1 99 ? 5.651 -9.532 3.263 1.00 96.12 99 LEU A N 1
ATOM 786 C CA . LEU A 1 99 ? 4.267 -9.135 2.979 1.00 96.12 99 LEU A CA 1
ATOM 787 C C . LEU A 1 99 ? 3.297 -9.596 4.062 1.00 96.12 99 LEU A C 1
ATOM 789 O O . LEU A 1 99 ? 3.447 -10.670 4.643 1.00 96.12 99 LEU A O 1
ATOM 793 N N . ALA A 1 100 ? 2.267 -8.790 4.308 1.00 96.94 100 ALA A N 1
ATOM 794 C CA . ALA A 1 100 ? 1.192 -9.141 5.221 1.00 96.94 100 ALA A CA 1
ATOM 795 C C . ALA A 1 100 ? -0.158 -8.538 4.827 1.00 96.94 100 ALA A C 1
ATOM 797 O O . ALA A 1 100 ? -0.243 -7.430 4.295 1.00 96.94 100 ALA A O 1
ATOM 798 N N . ILE A 1 101 ? -1.222 -9.256 5.179 1.00 98.25 101 ILE A N 1
ATOM 799 C CA . ILE A 1 101 ? -2.604 -8.788 5.145 1.00 98.25 101 ILE A CA 1
ATOM 800 C C . ILE A 1 101 ? -3.114 -8.696 6.580 1.00 98.25 101 ILE A C 1
ATOM 802 O O . ILE A 1 101 ? -3.099 -9.674 7.333 1.00 98.25 101 ILE A O 1
ATOM 806 N N . ILE A 1 102 ? -3.622 -7.522 6.940 1.00 97.94 102 ILE A N 1
ATOM 807 C CA . ILE A 1 102 ? -4.289 -7.276 8.218 1.00 97.94 102 ILE A CA 1
ATOM 808 C C . ILE A 1 102 ? -5.757 -6.921 8.006 1.00 97.94 102 ILE A C 1
ATOM 810 O O . ILE A 1 102 ? -6.142 -6.397 6.963 1.00 97.94 102 ILE A O 1
ATOM 814 N N . GLN A 1 103 ? -6.578 -7.175 9.020 1.00 98.12 103 GLN A N 1
ATOM 815 C CA . GLN A 1 103 ? -7.997 -6.842 9.024 1.00 98.12 103 GLN A CA 1
ATOM 816 C C . GLN A 1 103 ? -8.313 -5.794 10.084 1.00 98.12 103 GLN A C 1
ATOM 818 O O . GLN A 1 103 ? -7.868 -5.899 11.230 1.00 98.12 103 GLN A O 1
ATOM 823 N N . ILE A 1 104 ? -9.161 -4.837 9.713 1.00 98.00 104 ILE A N 1
ATOM 824 C CA . ILE A 1 104 ? -9.810 -3.894 10.628 1.00 98.00 104 ILE A CA 1
ATOM 825 C C . ILE A 1 104 ? -11.326 -3.966 10.487 1.00 98.00 104 ILE A C 1
ATOM 827 O O . ILE A 1 104 ? -11.847 -4.268 9.416 1.00 98.00 104 ILE A O 1
ATOM 831 N N . ASN A 1 105 ? -12.038 -3.686 11.577 1.00 97.75 105 ASN A N 1
ATOM 832 C CA . ASN A 1 105 ? -13.494 -3.799 11.656 1.00 97.75 105 ASN A CA 1
ATOM 833 C C . ASN A 1 105 ? -14.124 -2.516 12.207 1.00 97.75 105 ASN A C 1
ATOM 835 O O . ASN A 1 105 ? -13.489 -1.768 12.952 1.00 97.75 105 ASN A O 1
ATOM 839 N N . GLY A 1 106 ? -15.403 -2.297 11.896 1.00 96.50 106 GLY A N 1
ATOM 840 C CA . GLY A 1 106 ? -16.172 -1.166 12.421 1.00 96.50 106 GLY A CA 1
ATOM 841 C C . GLY A 1 106 ? -15.807 0.179 11.789 1.00 96.50 106 GLY A C 1
ATOM 842 O O . GLY A 1 106 ? -16.062 1.222 12.400 1.00 96.50 106 GLY A O 1
ATOM 843 N N . VAL A 1 107 ? -15.204 0.161 10.597 1.00 96.19 107 VAL A N 1
ATOM 844 C CA . VAL A 1 107 ? -14.941 1.359 9.792 1.00 96.19 107 VAL A CA 1
ATOM 845 C C . VAL A 1 107 ? -16.252 1.783 9.134 1.00 96.19 107 VAL A C 1
ATOM 847 O O . VAL A 1 107 ? -16.833 1.045 8.338 1.00 96.19 107 VAL A O 1
ATOM 850 N N . THR A 1 108 ? -16.743 2.963 9.502 1.00 93.56 108 THR A N 1
ATOM 851 C CA . THR A 1 108 ? -17.999 3.525 8.981 1.00 93.56 108 THR A CA 1
ATOM 852 C C . THR A 1 108 ? -17.787 4.384 7.743 1.00 93.56 108 THR A C 1
ATOM 854 O O . THR A 1 108 ? -18.723 4.586 6.975 1.00 93.56 108 THR A O 1
ATOM 857 N N . GLN A 1 109 ? -16.574 4.907 7.554 1.00 91.38 109 GLN A N 1
ATOM 858 C CA . GLN A 1 109 ? -16.227 5.656 6.359 1.00 91.38 109 GLN A CA 1
ATOM 859 C C . GLN A 1 109 ? -16.156 4.719 5.147 1.00 91.38 109 GLN A C 1
ATOM 861 O O . GLN A 1 109 ? -15.614 3.614 5.212 1.00 91.38 109 GLN A O 1
ATOM 866 N N . ASP A 1 110 ? -16.706 5.184 4.028 1.00 93.88 110 ASP A N 1
ATOM 867 C CA . ASP A 1 110 ? -16.537 4.534 2.737 1.00 93.88 110 ASP A CA 1
ATOM 868 C C . ASP A 1 110 ? -15.106 4.757 2.234 1.00 93.88 110 ASP A C 1
ATOM 870 O O . ASP A 1 110 ? -14.695 5.898 1.995 1.00 93.88 110 ASP A O 1
ATOM 874 N N . CYS A 1 111 ? -14.344 3.669 2.138 1.00 96.56 111 CYS A N 1
ATOM 875 C CA . CYS A 1 111 ? -12.959 3.688 1.689 1.00 96.56 111 CYS A CA 1
ATOM 876 C C . CYS A 1 111 ? -12.857 2.877 0.388 1.00 96.56 111 CYS A C 1
ATOM 878 O O . CYS A 1 111 ? -13.228 1.698 0.389 1.00 96.56 111 CYS A O 1
ATOM 880 N N . PRO A 1 112 ? -12.377 3.468 -0.721 1.00 97.06 112 PRO A N 1
ATOM 881 C CA . PRO A 1 112 ? -12.239 2.740 -1.977 1.00 97.06 112 PRO A CA 1
ATOM 882 C C . PRO A 1 112 ? -11.258 1.571 -1.839 1.00 97.06 112 PRO A C 1
ATOM 884 O O . PRO A 1 112 ? -10.317 1.626 -1.045 1.00 97.06 112 PRO A O 1
ATOM 887 N N . VAL A 1 113 ? -11.456 0.529 -2.638 1.00 98.06 113 VAL A N 1
ATOM 888 C CA . VAL A 1 113 ? -10.533 -0.607 -2.725 1.00 98.06 113 VAL A CA 1
ATOM 889 C C . VAL A 1 113 ? -9.528 -0.352 -3.848 1.00 98.06 113 VAL A C 1
ATOM 891 O O . VAL A 1 113 ? -9.907 0.061 -4.947 1.00 98.06 113 VAL A O 1
ATOM 894 N N . LEU A 1 114 ? -8.243 -0.573 -3.566 1.00 98.44 114 LEU A N 1
ATOM 895 C CA . LEU A 1 114 ? -7.206 -0.607 -4.590 1.00 98.44 114 LEU A CA 1
ATOM 896 C C . LEU A 1 114 ? -7.114 -2.003 -5.198 1.00 98.44 114 LEU A C 1
ATOM 898 O O . LEU A 1 114 ? -7.135 -3.007 -4.491 1.00 98.44 114 LEU A O 1
ATOM 902 N N . HIS A 1 115 ? -6.966 -2.036 -6.519 1.00 97.75 115 HIS A N 1
ATOM 903 C CA . HIS A 1 115 ? -6.861 -3.265 -7.292 1.00 97.75 115 HIS A CA 1
ATOM 904 C C . HIS A 1 115 ? -5.455 -3.424 -7.839 1.00 97.75 115 HIS A C 1
ATOM 906 O O . HIS A 1 115 ? -4.864 -2.460 -8.345 1.00 97.75 115 HIS A O 1
ATOM 912 N N . PHE A 1 116 ? -4.952 -4.649 -7.794 1.00 97.25 116 PHE A N 1
ATOM 913 C CA . PHE A 1 116 ? -3.708 -4.976 -8.462 1.00 97.25 116 PHE A CA 1
ATOM 914 C C . PHE A 1 116 ? -3.911 -4.988 -9.984 1.00 97.25 116 PHE A C 1
ATOM 916 O O . PHE A 1 116 ? -5.033 -5.088 -10.499 1.00 97.25 116 PHE A O 1
ATOM 923 N N . GLY A 1 117 ? -2.820 -4.772 -10.707 1.00 93.69 117 GLY A N 1
ATOM 924 C CA . GLY A 1 117 ? -2.753 -4.943 -12.151 1.00 93.69 117 GLY A CA 1
ATOM 925 C C . GLY A 1 117 ? -1.577 -5.821 -12.538 1.00 93.69 117 GLY A C 1
ATOM 926 O O . GLY A 1 117 ? -0.642 -6.012 -11.753 1.00 93.69 117 GLY A O 1
ATOM 927 N N . ASP A 1 118 ? -1.650 -6.327 -13.759 1.00 88.19 118 ASP A N 1
ATOM 928 C CA . ASP A 1 118 ? -0.608 -7.150 -14.355 1.00 88.19 118 ASP A CA 1
ATOM 929 C C . ASP A 1 118 ? 0.617 -6.301 -14.724 1.00 88.19 118 ASP A C 1
ATOM 931 O O . ASP A 1 118 ? 0.535 -5.078 -14.895 1.00 88.19 118 ASP A O 1
ATOM 935 N N . LEU A 1 119 ? 1.767 -6.963 -14.838 1.00 84.38 119 LEU A N 1
ATOM 936 C CA . LEU A 1 119 ? 3.054 -6.324 -15.129 1.00 84.38 119 LEU A CA 1
ATOM 937 C C . LEU A 1 119 ? 3.514 -6.490 -16.579 1.00 84.38 119 LEU A C 1
ATOM 939 O O . LEU A 1 119 ? 4.587 -5.990 -16.911 1.00 84.38 119 LEU A O 1
ATOM 943 N N . GLU A 1 120 ? 2.733 -7.172 -17.422 1.00 69.81 120 GLU A N 1
ATOM 944 C CA . GLU A 1 120 ? 3.167 -7.681 -18.736 1.00 69.81 120 GLU A CA 1
ATOM 945 C C . GLU A 1 120 ? 3.685 -6.598 -19.707 1.00 69.81 120 GLU A C 1
ATOM 947 O O . GLU A 1 120 ? 4.446 -6.920 -20.613 1.00 69.81 120 GLU A O 1
ATOM 952 N N . ASP A 1 121 ? 3.409 -5.313 -19.451 1.00 69.44 121 ASP A N 1
ATOM 953 C CA . ASP A 1 121 ? 3.851 -4.183 -20.284 1.00 69.44 121 ASP A CA 1
ATOM 954 C C . ASP A 1 121 ? 4.598 -3.073 -19.513 1.00 69.44 121 ASP A C 1
ATOM 956 O O . ASP A 1 121 ? 4.750 -1.946 -19.998 1.00 69.44 121 ASP A O 1
ATOM 960 N N . VAL A 1 122 ? 5.059 -3.337 -18.285 1.00 84.56 122 VAL A N 1
ATOM 961 C CA . VAL A 1 122 ? 5.722 -2.309 -17.465 1.00 84.56 122 VAL A CA 1
ATOM 962 C C . VAL A 1 122 ? 7.197 -2.175 -17.857 1.00 84.56 122 VAL A C 1
ATOM 964 O O . VAL A 1 122 ? 8.086 -2.816 -17.299 1.00 84.56 122 VAL A O 1
ATOM 967 N N . ALA A 1 123 ? 7.464 -1.308 -18.834 1.00 89.94 123 ALA A N 1
ATOM 968 C CA . ALA A 1 123 ? 8.812 -1.009 -19.315 1.00 89.94 123 ALA A CA 1
ATOM 969 C C . ALA A 1 123 ? 9.570 -0.021 -18.398 1.00 89.94 123 ALA A C 1
ATOM 971 O O . ALA A 1 123 ? 8.940 0.770 -17.682 1.00 89.94 123 ALA A O 1
ATOM 972 N N . PRO A 1 124 ? 10.916 0.016 -18.453 1.00 92.06 124 PRO A N 1
ATOM 973 C CA . PRO A 1 124 ? 11.701 1.116 -17.895 1.00 92.06 124 PRO A CA 1
ATOM 974 C C . PRO A 1 124 ? 11.188 2.488 -18.343 1.00 92.06 124 PRO A C 1
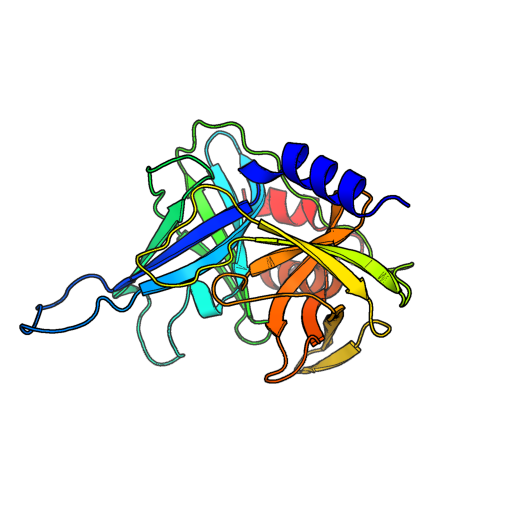ATOM 976 O O . PRO A 1 124 ? 10.585 2.621 -19.404 1.00 92.06 124 PRO A O 1
ATOM 979 N N . GLU A 1 125 ? 11.412 3.502 -17.510 1.00 92.81 125 GLU A N 1
ATOM 980 C CA . GLU A 1 125 ? 10.923 4.879 -17.683 1.00 92.81 125 GLU A CA 1
ATOM 981 C C . GLU A 1 125 ? 9.396 5.048 -17.569 1.00 92.81 125 GLU A C 1
ATOM 983 O O . GLU A 1 125 ? 8.909 6.182 -17.536 1.00 92.81 125 GLU A O 1
ATOM 988 N N . THR A 1 126 ? 8.630 3.959 -17.414 1.00 94.25 126 THR A N 1
ATOM 989 C CA . THR A 1 126 ? 7.191 4.031 -17.121 1.00 94.25 126 THR A CA 1
ATOM 990 C C . THR A 1 126 ? 6.964 4.811 -15.824 1.00 94.25 126 THR A C 1
ATOM 992 O O . THR A 1 126 ? 7.526 4.443 -14.785 1.00 94.25 126 THR A O 1
ATOM 995 N N . PRO A 1 127 ? 6.144 5.880 -15.838 1.00 95.44 127 PRO A N 1
ATOM 996 C CA . PRO A 1 127 ? 5.869 6.634 -14.626 1.00 95.44 127 PRO A CA 1
ATOM 997 C C . PRO A 1 127 ? 5.032 5.834 -13.634 1.00 95.44 127 PRO A C 1
ATOM 999 O O . PRO A 1 127 ? 4.024 5.221 -13.991 1.00 95.44 127 PRO A O 1
ATOM 1002 N N . VAL A 1 128 ? 5.437 5.905 -12.372 1.00 96.94 128 VAL A N 1
ATOM 1003 C CA . VAL A 1 128 ? 4.786 5.250 -11.238 1.00 96.94 128 VAL A CA 1
ATOM 1004 C C . VAL A 1 128 ? 4.553 6.243 -10.111 1.00 96.94 128 VAL A C 1
ATOM 1006 O O . VAL A 1 128 ? 5.161 7.312 -10.057 1.00 96.94 128 VAL A O 1
ATOM 1009 N N . PHE A 1 129 ? 3.670 5.885 -9.190 1.00 97.69 129 PHE A N 1
ATOM 1010 C CA . PHE A 1 129 ? 3.284 6.715 -8.061 1.00 97.69 129 PHE A CA 1
ATOM 1011 C C . PHE A 1 129 ? 3.354 5.880 -6.789 1.00 97.69 129 PHE A C 1
ATOM 1013 O O . PHE A 1 129 ? 2.581 4.940 -6.615 1.00 97.69 129 PHE A O 1
ATOM 1020 N N . GLN A 1 130 ? 4.287 6.212 -5.900 1.00 98.00 130 GLN A N 1
ATOM 1021 C CA . GLN A 1 130 ? 4.303 5.655 -4.553 1.00 98.00 130 GLN A CA 1
ATOM 1022 C C . GLN A 1 130 ? 3.268 6.399 -3.715 1.00 98.00 130 GLN A C 1
ATOM 1024 O O . GLN A 1 130 ? 3.368 7.616 -3.556 1.00 98.00 130 GLN A O 1
ATOM 1029 N N . PHE A 1 131 ? 2.294 5.673 -3.177 1.00 98.12 131 PHE A N 1
ATOM 1030 C CA . PHE A 1 131 ? 1.215 6.233 -2.379 1.00 98.12 131 PHE A CA 1
ATOM 1031 C C . PHE A 1 131 ? 1.273 5.699 -0.946 1.00 98.12 131 PHE A C 1
ATOM 1033 O O . PHE A 1 131 ? 0.983 4.528 -0.691 1.00 98.12 131 PHE A O 1
ATOM 1040 N N . GLY A 1 132 ? 1.666 6.566 -0.011 1.00 97.56 132 GLY A N 1
ATOM 1041 C CA . GLY A 1 132 ? 1.830 6.198 1.388 1.00 97.56 132 GLY A CA 1
ATOM 1042 C C . GLY A 1 132 ? 2.203 7.337 2.312 1.00 97.56 132 GLY A C 1
ATOM 1043 O O . GLY A 1 132 ? 2.364 8.483 1.904 1.00 97.56 132 GLY A O 1
ATOM 1044 N N . TYR A 1 133 ? 2.322 7.023 3.591 1.00 95.69 133 TYR A N 1
ATOM 1045 C CA . TYR A 1 133 ? 2.707 7.982 4.610 1.00 95.69 133 TYR A CA 1
ATOM 1046 C C . TYR A 1 133 ? 4.219 8.164 4.638 1.00 95.69 133 TYR A C 1
ATOM 1048 O O . TYR A 1 133 ? 4.984 7.209 4.684 1.00 95.69 133 TYR A O 1
ATOM 1056 N N . ILE A 1 134 ? 4.652 9.418 4.665 1.00 90.50 134 ILE A N 1
ATOM 1057 C CA . ILE A 1 134 ? 6.033 9.785 4.954 1.00 90.50 134 ILE A CA 1
ATOM 1058 C C . ILE A 1 134 ? 6.040 10.412 6.333 1.00 90.50 134 ILE A C 1
ATOM 1060 O O . ILE A 1 134 ? 5.335 11.383 6.568 1.00 90.50 134 ILE A O 1
ATOM 1064 N N . VAL A 1 135 ? 6.830 9.860 7.242 1.00 85.75 135 VAL A N 1
ATOM 1065 C CA . VAL A 1 135 ? 6.823 10.223 8.655 1.00 85.75 135 VAL A CA 1
ATOM 1066 C C . VAL A 1 135 ? 8.212 10.694 9.046 1.00 85.75 135 VAL A C 1
ATOM 1068 O O . VAL A 1 135 ? 9.206 9.989 8.866 1.00 85.75 135 VAL A O 1
ATOM 1071 N N . LYS A 1 136 ? 8.288 11.912 9.582 1.00 78.81 136 LYS A N 1
ATOM 1072 C CA . LYS A 1 136 ? 9.548 12.488 10.068 1.00 78.81 136 LYS A CA 1
ATOM 1073 C C . LYS A 1 136 ? 9.922 11.940 11.444 1.00 78.81 136 LYS A C 1
ATOM 1075 O O . LYS A 1 136 ? 11.094 11.679 11.704 1.00 78.81 136 LYS A O 1
ATOM 1080 N N . SER A 1 137 ? 8.931 11.789 12.315 1.00 73.00 137 SER A N 1
ATOM 1081 C CA . SER A 1 137 ? 9.079 11.292 13.679 1.00 73.00 137 SER A CA 1
ATOM 1082 C C . SER A 1 137 ? 7.772 10.642 14.143 1.00 73.00 137 SER A C 1
ATOM 1084 O O . SER A 1 137 ? 6.716 10.894 13.571 1.00 73.00 137 SER A O 1
ATOM 1086 N N . ALA A 1 138 ? 7.831 9.838 15.205 1.00 66.88 138 ALA A N 1
ATOM 1087 C CA . ALA A 1 138 ? 6.655 9.230 15.837 1.00 66.88 138 ALA A CA 1
ATOM 1088 C C . ALA A 1 138 ? 5.579 10.249 16.273 1.00 66.88 138 ALA A C 1
ATOM 1090 O O . ALA A 1 138 ? 4.417 9.889 16.440 1.00 66.88 138 ALA A O 1
ATOM 1091 N N . GLU A 1 139 ? 5.978 11.505 16.473 1.00 71.62 139 GLU A N 1
ATOM 1092 C CA . GLU A 1 139 ? 5.133 12.607 16.937 1.00 71.62 139 GLU A CA 1
ATOM 1093 C C . GLU A 1 139 ? 4.525 13.397 15.761 1.00 71.62 139 GLU A C 1
ATOM 1095 O O . GLU A 1 139 ? 3.480 14.026 15.913 1.00 71.62 139 GLU A O 1
ATOM 1100 N N . ASP A 1 140 ? 5.126 13.298 14.570 1.00 77.00 140 ASP A N 1
ATOM 1101 C CA . ASP A 1 140 ? 4.716 13.989 13.343 1.00 77.00 140 ASP A CA 1
ATOM 1102 C C . ASP A 1 140 ? 3.863 13.072 12.450 1.00 77.00 140 ASP A C 1
ATOM 1104 O O . ASP A 1 140 ? 4.246 12.706 11.334 1.00 77.00 140 ASP A O 1
ATOM 1108 N N . LEU A 1 141 ? 2.695 12.664 12.953 1.00 82.00 141 LEU A N 1
ATOM 1109 C CA . LEU A 1 141 ? 1.755 11.845 12.187 1.00 82.00 141 LEU A CA 1
ATOM 1110 C C . LEU A 1 141 ? 0.876 12.719 11.295 1.00 82.00 141 LEU A C 1
ATOM 1112 O O . LEU A 1 141 ? -0.008 13.435 11.769 1.00 82.00 141 LEU A O 1
ATOM 1116 N N . HIS A 1 142 ? 1.095 12.626 9.987 1.00 84.94 142 HIS A N 1
ATOM 1117 C CA . HIS A 1 142 ? 0.249 13.293 9.005 1.00 84.94 142 HIS A CA 1
ATOM 1118 C C . HIS A 1 142 ? -1.166 12.697 9.003 1.00 84.94 142 HIS A C 1
ATOM 1120 O O . HIS A 1 142 ? -1.355 11.498 9.201 1.00 84.94 142 HIS A O 1
ATOM 1126 N N . LEU A 1 143 ? -2.171 13.546 8.773 1.00 89.62 143 LEU A N 1
ATOM 1127 C CA . LEU A 1 143 ? -3.562 13.104 8.624 1.00 89.62 143 LEU A CA 1
ATOM 1128 C C . LEU A 1 143 ? -3.823 12.49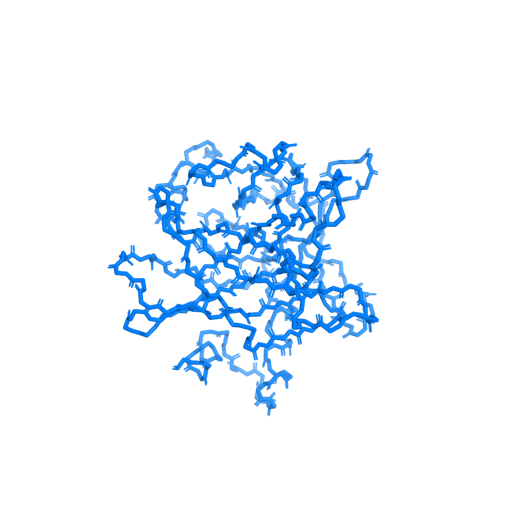1 7.249 1.00 89.62 143 LEU A C 1
ATOM 1130 O O . LEU A 1 143 ? -4.630 11.574 7.133 1.00 89.62 143 LEU A O 1
ATOM 1134 N N . ASP A 1 144 ? -3.127 12.987 6.232 1.00 94.12 144 ASP A N 1
ATOM 1135 C CA . ASP A 1 144 ? -3.252 12.541 4.852 1.00 94.12 144 ASP A CA 1
ATOM 1136 C C . ASP A 1 144 ? -1.988 11.782 4.414 1.00 94.12 144 ASP A C 1
ATOM 1138 O O . ASP A 1 144 ? -0.883 12.141 4.841 1.00 94.12 144 ASP A O 1
ATOM 1142 N N . PRO A 1 145 ? -2.127 10.755 3.557 1.00 95.94 145 PRO A N 1
ATOM 1143 C CA . PRO A 1 145 ? -0.990 10.128 2.897 1.00 95.94 145 PRO A CA 1
ATOM 1144 C C . PRO A 1 145 ? -0.315 11.106 1.923 1.00 95.94 145 PRO A C 1
ATOM 1146 O O . PRO A 1 145 ? -0.803 12.197 1.642 1.00 95.94 145 PRO A O 1
ATOM 1149 N N . SER A 1 146 ? 0.831 10.714 1.385 1.00 95.56 146 SER A N 1
ATOM 1150 C CA . SER A 1 146 ? 1.580 11.445 0.364 1.00 95.56 146 SER A CA 1
ATOM 1151 C C . SER A 1 146 ? 1.656 10.624 -0.916 1.00 95.56 146 SER A C 1
ATOM 1153 O O . SER A 1 146 ? 1.748 9.398 -0.874 1.00 95.56 146 SER A O 1
ATOM 1155 N N . ILE A 1 147 ? 1.643 11.306 -2.060 1.00 96.12 147 ILE A N 1
ATOM 1156 C CA . ILE A 1 147 ? 1.900 10.689 -3.358 1.00 96.12 147 ILE A CA 1
ATOM 1157 C C . ILE A 1 147 ? 3.233 11.197 -3.904 1.00 96.12 147 ILE A C 1
ATOM 1159 O O . ILE A 1 147 ? 3.459 12.401 -4.028 1.00 96.12 147 ILE A O 1
ATOM 1163 N N . CYS A 1 148 ? 4.137 10.272 -4.201 1.00 95.75 148 CYS A N 1
ATOM 1164 C CA . CYS A 1 148 ? 5.469 10.568 -4.702 1.00 95.75 148 CYS A CA 1
ATOM 1165 C C . CYS A 1 148 ? 5.631 9.948 -6.092 1.00 95.75 148 CYS A C 1
ATOM 1167 O O . CYS A 1 148 ? 5.716 8.722 -6.208 1.00 95.75 148 CYS A O 1
ATOM 1169 N N . PRO A 1 149 ? 5.660 10.772 -7.154 1.00 96.38 149 PRO A N 1
ATOM 1170 C CA . PRO A 1 149 ? 5.948 10.288 -8.492 1.00 96.38 149 PRO A CA 1
ATOM 1171 C C . PRO A 1 149 ? 7.366 9.729 -8.609 1.00 96.38 149 PRO A C 1
ATOM 1173 O O . PRO A 1 149 ? 8.302 10.206 -7.961 1.00 96.38 149 PRO A O 1
ATOM 1176 N N . GLY A 1 150 ? 7.502 8.747 -9.484 1.00 95.38 150 GLY A N 1
ATOM 1177 C CA . GLY A 1 150 ? 8.729 8.037 -9.789 1.00 95.38 150 GLY A CA 1
ATOM 1178 C C . GLY A 1 150 ? 8.677 7.422 -11.182 1.00 95.38 150 GLY A C 1
ATOM 1179 O O . GLY A 1 150 ? 7.725 7.626 -11.936 1.00 95.38 150 GLY A O 1
ATOM 1180 N N . THR A 1 151 ? 9.698 6.649 -11.519 1.00 95.62 151 THR A N 1
ATOM 1181 C CA . THR A 1 151 ? 9.810 5.922 -12.789 1.00 95.62 151 THR A CA 1
ATOM 1182 C C . THR A 1 151 ? 10.444 4.560 -12.565 1.00 95.62 151 THR A C 1
ATOM 1184 O O . THR A 1 151 ? 11.349 4.423 -11.740 1.00 95.62 151 THR A O 1
ATOM 1187 N N . ILE A 1 152 ? 9.978 3.554 -13.299 1.00 95.69 152 ILE A N 1
ATOM 1188 C CA . ILE A 1 152 ? 10.617 2.235 -13.341 1.00 95.69 152 ILE A CA 1
ATOM 1189 C C . ILE A 1 152 ? 12.055 2.383 -13.844 1.00 95.69 152 ILE A C 1
ATOM 1191 O O . ILE A 1 152 ? 12.292 3.057 -14.846 1.00 95.69 152 ILE A O 1
ATOM 1195 N N . THR A 1 153 ? 13.019 1.770 -13.159 1.00 91.56 153 THR A N 1
ATOM 1196 C CA . THR A 1 153 ? 14.450 1.917 -13.487 1.00 91.56 153 THR A CA 1
ATOM 1197 C C . THR A 1 153 ? 15.013 0.744 -14.278 1.00 91.56 153 THR A C 1
ATOM 1199 O O . THR A 1 153 ? 15.937 0.929 -15.063 1.00 91.56 153 THR A O 1
ATOM 1202 N N . THR A 1 154 ? 14.481 -0.459 -14.084 1.00 85.06 154 THR A N 1
ATOM 1203 C CA . THR A 1 154 ? 14.913 -1.690 -14.760 1.00 85.06 154 THR A CA 1
ATOM 1204 C C . THR A 1 154 ? 13.692 -2.576 -15.003 1.00 85.06 154 THR A C 1
ATOM 1206 O O . THR A 1 154 ? 12.697 -2.421 -14.287 1.00 85.06 154 THR A O 1
ATOM 1209 N N . PRO A 1 155 ? 13.734 -3.508 -15.977 1.00 80.38 155 PRO A N 1
ATOM 1210 C CA . PRO A 1 155 ? 12.785 -4.615 -16.012 1.00 80.38 155 PRO A CA 1
ATOM 1211 C C . PRO A 1 155 ? 12.721 -5.334 -14.659 1.00 80.38 155 PRO A C 1
ATOM 1213 O O . PRO A 1 155 ? 13.663 -5.229 -13.863 1.00 80.38 155 PRO A O 1
ATOM 1216 N N . LEU A 1 156 ? 11.619 -6.054 -14.417 1.00 75.94 156 LEU A N 1
ATOM 1217 C CA . LEU A 1 156 ? 11.401 -6.801 -13.177 1.00 75.94 156 LEU A CA 1
ATOM 1218 C C . LEU A 1 156 ? 12.641 -7.608 -12.805 1.00 75.94 156 LEU A C 1
ATOM 1220 O O . LEU A 1 156 ? 13.191 -8.348 -13.623 1.00 75.94 156 LEU A O 1
ATOM 1224 N N . LEU A 1 157 ? 13.081 -7.446 -11.561 1.00 72.62 157 LEU A N 1
ATOM 1225 C CA . LEU A 1 157 ? 14.221 -8.194 -11.068 1.00 72.62 157 LEU A CA 1
ATOM 1226 C C . LEU A 1 157 ? 13.729 -9.573 -10.632 1.00 72.62 157 LEU A C 1
ATOM 1228 O O . LEU A 1 157 ? 13.125 -9.717 -9.569 1.00 72.62 157 LEU A O 1
ATOM 1232 N N . GLU A 1 158 ? 13.980 -10.574 -11.468 1.00 68.06 158 GLU A N 1
ATOM 1233 C CA . GLU A 1 158 ? 13.779 -11.978 -11.121 1.00 68.06 158 GLU A CA 1
ATOM 1234 C C . GLU A 1 158 ? 14.981 -12.490 -10.319 1.00 68.06 158 GLU A C 1
ATOM 1236 O O . GLU A 1 158 ? 16.130 -12.260 -10.699 1.00 68.06 158 GLU A O 1
ATOM 1241 N N . GLY A 1 159 ? 14.736 -13.202 -9.215 1.00 53.94 159 GLY A N 1
ATOM 1242 C CA . GLY A 1 159 ? 15.800 -13.934 -8.514 1.00 53.94 159 GLY A CA 1
ATOM 1243 C C . GLY A 1 159 ? 15.965 -13.640 -7.026 1.00 53.94 159 GLY A C 1
ATOM 1244 O O . GLY A 1 159 ? 17.006 -13.980 -6.462 1.00 53.94 159 GLY A O 1
ATOM 1245 N N . GLY A 1 160 ? 14.964 -13.057 -6.358 1.00 55.03 160 GLY A N 1
ATOM 1246 C CA . GLY A 1 160 ? 14.909 -13.124 -4.898 1.00 55.03 160 GLY A CA 1
ATOM 1247 C C . GLY A 1 160 ? 14.830 -14.585 -4.412 1.00 55.03 160 GLY A C 1
ATOM 1248 O O . GLY A 1 160 ? 14.344 -15.450 -5.153 1.00 55.03 160 GLY A O 1
ATOM 1249 N N . PRO A 1 161 ? 15.285 -14.901 -3.181 1.00 45.91 161 PRO A N 1
ATOM 1250 C CA . PRO A 1 161 ? 15.080 -16.223 -2.587 1.00 45.91 161 PRO A CA 1
ATOM 1251 C C . PRO A 1 161 ? 13.613 -16.656 -2.736 1.00 45.91 161 PRO A C 1
ATOM 1253 O O . PRO A 1 161 ? 12.712 -15.877 -2.446 1.00 45.91 161 PRO A O 1
ATOM 1256 N N . GLY A 1 162 ? 13.360 -17.867 -3.240 1.00 55.69 162 GLY A N 1
ATOM 1257 C CA . GLY A 1 162 ? 11.994 -18.384 -3.404 1.00 55.69 162 GLY A CA 1
ATOM 1258 C C . GLY A 1 162 ? 11.213 -17.877 -4.627 1.00 55.69 162 GLY A C 1
ATOM 1259 O O . GLY A 1 162 ? 10.008 -18.097 -4.684 1.00 55.69 162 GLY A O 1
ATOM 1260 N N . GLY A 1 163 ? 11.857 -17.233 -5.609 1.00 67.69 163 GLY A N 1
ATOM 1261 C CA . GLY A 1 163 ? 11.179 -16.775 -6.835 1.00 67.69 163 GLY A CA 1
ATOM 1262 C C . GLY A 1 163 ? 10.452 -15.436 -6.685 1.00 67.69 163 GLY A C 1
ATOM 1263 O O . GLY A 1 163 ? 9.606 -15.097 -7.506 1.00 67.69 163 GLY A O 1
ATOM 1264 N N . ILE A 1 164 ? 10.789 -14.670 -5.643 1.00 80.94 164 ILE A N 1
ATOM 1265 C CA . ILE A 1 164 ? 10.276 -13.316 -5.423 1.00 80.94 164 ILE A CA 1
ATOM 1266 C C . ILE A 1 164 ? 10.788 -12.378 -6.525 1.00 80.94 164 ILE A C 1
ATOM 1268 O O . ILE A 1 164 ? 11.983 -12.361 -6.840 1.00 80.94 164 ILE A O 1
ATOM 1272 N N . GLN A 1 165 ? 9.870 -11.581 -7.066 1.00 88.88 165 GLN A N 1
ATOM 1273 C CA . GLN A 1 165 ? 10.114 -10.553 -8.071 1.00 88.88 165 GLN A CA 1
ATOM 1274 C C . GLN A 1 165 ? 9.846 -9.157 -7.497 1.00 88.88 165 GLN A C 1
ATOM 1276 O O . GLN A 1 165 ? 8.804 -8.912 -6.877 1.00 88.88 165 GLN A O 1
ATOM 1281 N N . ASP A 1 166 ? 10.752 -8.222 -7.777 1.00 92.75 166 ASP A N 1
ATOM 1282 C CA . ASP A 1 166 ? 10.605 -6.823 -7.375 1.00 92.75 166 ASP A CA 1
ATOM 1283 C C . ASP A 1 166 ? 10.379 -5.897 -8.570 1.00 92.75 166 ASP A C 1
ATOM 1285 O O . ASP A 1 166 ? 11.048 -5.980 -9.604 1.00 92.75 166 ASP A O 1
ATOM 1289 N N . VAL A 1 167 ? 9.468 -4.946 -8.372 1.00 94.06 167 VAL A N 1
ATOM 1290 C CA . VAL A 1 167 ? 9.410 -3.708 -9.145 1.00 94.06 167 VAL A CA 1
ATOM 1291 C C . VAL A 1 167 ? 10.507 -2.790 -8.621 1.00 94.06 167 VAL A C 1
ATOM 1293 O O . VAL A 1 167 ? 10.507 -2.414 -7.445 1.00 94.06 167 VAL A O 1
ATOM 1296 N N . VAL A 1 168 ? 11.425 -2.401 -9.503 1.00 94.44 168 VAL A N 1
ATOM 1297 C CA . VAL A 1 168 ? 12.532 -1.501 -9.174 1.00 94.44 168 VAL A CA 1
ATOM 1298 C C . VAL A 1 168 ? 12.285 -0.147 -9.828 1.00 94.44 168 VAL A C 1
ATOM 1300 O O . VAL A 1 168 ? 12.046 -0.047 -11.033 1.00 94.44 168 VAL A O 1
ATOM 1303 N N . TYR A 1 169 ? 12.304 0.908 -9.023 1.00 95.62 169 TYR A N 1
ATOM 1304 C CA . TYR A 1 169 ? 11.900 2.240 -9.460 1.00 95.62 169 TYR A CA 1
ATOM 1305 C C . TYR A 1 169 ? 12.625 3.330 -8.675 1.00 95.62 169 TYR A C 1
ATOM 1307 O O . TYR A 1 169 ? 13.120 3.094 -7.573 1.00 95.62 169 TYR A O 1
ATOM 1315 N N . ASN A 1 170 ? 12.697 4.540 -9.227 1.00 94.88 170 ASN A N 1
ATOM 1316 C CA . ASN A 1 170 ? 13.205 5.696 -8.502 1.00 94.88 170 ASN A CA 1
ATOM 1317 C C . ASN A 1 170 ? 12.061 6.453 -7.822 1.00 94.88 170 ASN A C 1
ATOM 1319 O O . ASN A 1 170 ? 10.994 6.637 -8.398 1.00 94.88 170 ASN A O 1
ATOM 1323 N N . VAL A 1 171 ? 12.262 6.893 -6.582 1.00 92.88 171 VAL A N 1
ATOM 1324 C CA . VAL A 1 171 ? 11.287 7.737 -5.877 1.00 92.88 171 VAL A CA 1
ATOM 1325 C C . VAL A 1 171 ? 11.937 8.436 -4.686 1.00 92.88 171 VAL A C 1
ATOM 1327 O O . VAL A 1 171 ? 12.926 7.968 -4.118 1.00 92.88 171 VAL A O 1
ATOM 1330 N N . SER A 1 172 ? 11.357 9.559 -4.267 1.00 89.12 172 SER A N 1
ATOM 1331 C CA . SER A 1 172 ? 11.707 10.226 -3.008 1.00 89.12 172 SER A CA 1
ATOM 1332 C C . SER A 1 172 ? 11.001 9.574 -1.807 1.00 89.12 172 SER A C 1
ATOM 1334 O O . SER A 1 172 ? 10.188 10.217 -1.147 1.00 89.12 172 SER A O 1
ATOM 1336 N N . SER A 1 173 ? 11.299 8.300 -1.531 1.00 86.44 173 SER A N 1
ATOM 1337 C CA . SER A 1 173 ? 10.763 7.574 -0.366 1.00 86.44 173 SER A CA 1
ATOM 1338 C C . SER A 1 173 ? 11.486 7.977 0.927 1.00 86.44 173 SER A C 1
ATOM 1340 O O . SER A 1 173 ? 12.655 8.376 0.917 1.00 86.44 173 SER A O 1
ATOM 1342 N N . LYS A 1 174 ? 10.790 7.880 2.060 1.00 88.00 174 LYS A N 1
ATOM 1343 C CA . LYS A 1 174 ? 11.300 8.185 3.406 1.00 88.00 174 LYS A CA 1
ATOM 1344 C C . LYS A 1 174 ? 10.693 7.221 4.426 1.00 88.00 174 LYS A C 1
ATOM 1346 O O . LYS A 1 174 ? 9.835 6.406 4.100 1.00 88.00 174 LYS A O 1
ATOM 1351 N N . HIS A 1 175 ? 11.145 7.323 5.675 1.00 89.12 175 HIS A N 1
ATOM 1352 C CA . HIS A 1 175 ? 10.578 6.562 6.787 1.00 89.12 175 HIS A CA 1
ATOM 1353 C C . HIS A 1 175 ? 9.042 6.689 6.840 1.00 89.12 175 HIS A C 1
ATOM 1355 O O . HIS A 1 175 ? 8.497 7.737 6.503 1.00 89.12 175 HIS A O 1
ATOM 1361 N N . GLY A 1 176 ? 8.353 5.615 7.233 1.00 91.12 176 GLY A N 1
ATOM 1362 C CA . GLY A 1 176 ? 6.888 5.502 7.199 1.00 91.12 176 GLY A CA 1
ATOM 1363 C C . GLY A 1 176 ? 6.316 4.952 5.885 1.00 91.12 176 GLY A C 1
ATOM 1364 O O . GLY A 1 176 ? 5.199 4.435 5.881 1.00 91.12 176 GLY A O 1
ATOM 1365 N N . ALA A 1 177 ? 7.081 4.984 4.788 1.00 95.31 177 ALA A N 1
ATOM 1366 C CA . ALA A 1 177 ? 6.570 4.585 3.479 1.00 95.31 177 ALA A CA 1
ATOM 1367 C C . ALA A 1 177 ? 6.554 3.063 3.246 1.00 95.31 177 ALA A C 1
ATOM 1369 O O . ALA A 1 177 ? 6.008 2.613 2.238 1.00 95.31 177 ALA A O 1
ATOM 1370 N N . SER A 1 178 ? 7.130 2.253 4.140 1.00 95.75 178 SER A N 1
ATOM 1371 C CA . SER A 1 178 ? 7.008 0.790 4.080 1.00 95.75 178 SER A CA 1
ATOM 1372 C C . SER A 1 178 ? 5.534 0.387 3.998 1.00 95.75 178 SER A C 1
ATOM 1374 O O . SER A 1 178 ? 4.716 0.915 4.746 1.00 95.75 178 SER A O 1
ATOM 1376 N N . GLY A 1 179 ? 5.191 -0.509 3.080 1.00 98.06 179 GLY A N 1
ATOM 1377 C CA . GLY A 1 179 ? 3.822 -0.929 2.782 1.00 98.06 179 GLY A CA 1
ATOM 1378 C C . GLY A 1 179 ? 3.033 0.017 1.868 1.00 98.06 179 GLY A C 1
ATOM 1379 O O . GLY A 1 179 ? 1.841 -0.204 1.668 1.00 98.06 179 GLY A O 1
ATOM 1380 N N . SER A 1 180 ? 3.659 1.058 1.297 1.00 98.44 180 SER A N 1
ATOM 1381 C CA . SER A 1 180 ? 3.007 1.928 0.300 1.00 98.44 180 SER A CA 1
ATOM 1382 C C . SER A 1 180 ? 2.585 1.151 -0.940 1.00 98.44 180 SER A C 1
ATOM 1384 O O . SER A 1 180 ? 3.322 0.285 -1.419 1.00 98.44 180 SER A O 1
ATOM 1386 N N . ALA A 1 181 ? 1.453 1.541 -1.522 1.00 98.62 181 ALA A N 1
ATOM 1387 C CA . ALA A 1 181 ? 1.075 1.085 -2.851 1.00 98.62 181 ALA A CA 1
ATOM 1388 C C . ALA A 1 181 ? 1.988 1.743 -3.894 1.00 98.62 181 ALA A C 1
ATOM 1390 O O . ALA A 1 181 ? 2.181 2.960 -3.874 1.00 98.62 181 ALA A O 1
ATOM 1391 N N . VAL A 1 182 ? 2.532 0.961 -4.822 1.00 98.19 182 VAL A N 1
ATOM 1392 C CA . VAL A 1 182 ? 3.192 1.477 -6.028 1.00 98.19 182 VAL A CA 1
ATOM 1393 C C . VAL A 1 182 ? 2.223 1.319 -7.185 1.00 98.19 182 VAL A C 1
ATOM 1395 O O . VAL A 1 182 ? 1.818 0.203 -7.506 1.00 98.19 182 VAL A O 1
ATOM 1398 N N . MET A 1 183 ? 1.809 2.438 -7.774 1.00 97.50 183 MET A N 1
ATOM 1399 C CA . MET A 1 183 ? 0.700 2.494 -8.725 1.00 97.50 183 MET A CA 1
ATOM 1400 C C . MET A 1 183 ? 1.131 3.002 -10.098 1.00 97.50 183 MET A C 1
ATOM 1402 O O . MET A 1 183 ? 1.988 3.878 -10.205 1.00 97.50 183 MET A O 1
ATOM 1406 N N . LEU A 1 184 ? 0.478 2.502 -11.143 1.00 95.31 184 LEU A N 1
ATOM 1407 C CA . LEU A 1 184 ? 0.519 3.068 -12.491 1.00 95.31 184 LEU A CA 1
ATOM 1408 C C . LEU A 1 184 ? -0.511 4.197 -12.648 1.00 95.31 184 LEU A C 1
ATOM 1410 O O . LEU A 1 184 ? -1.466 4.318 -11.877 1.00 95.31 184 LEU A O 1
ATOM 1414 N N . SER A 1 185 ? -0.369 4.994 -13.710 1.00 92.38 185 SER A N 1
ATOM 1415 C CA . SER A 1 185 ? -1.321 6.062 -14.059 1.00 92.38 185 SER A CA 1
ATOM 1416 C C . SER A 1 185 ? -2.733 5.560 -14.393 1.00 92.38 185 SER A C 1
ATOM 1418 O O . SER A 1 185 ? -3.687 6.332 -14.342 1.00 92.38 185 SER A O 1
ATOM 1420 N N . ASN A 1 186 ? -2.901 4.267 -14.687 1.00 92.50 186 ASN A N 1
ATOM 1421 C CA . ASN A 1 186 ? -4.204 3.626 -14.891 1.00 92.50 186 ASN A CA 1
ATOM 1422 C C . ASN A 1 186 ? -4.901 3.212 -13.574 1.00 92.50 186 ASN A C 1
ATOM 1424 O O . ASN A 1 186 ? -5.916 2.517 -13.615 1.00 92.50 186 ASN A O 1
ATOM 1428 N N . ASN A 1 187 ? -4.392 3.658 -12.418 1.00 94.75 187 ASN A N 1
ATOM 1429 C CA . ASN A 1 187 ? -4.895 3.364 -11.071 1.00 94.75 187 ASN A CA 1
ATOM 1430 C C . ASN A 1 187 ? -4.713 1.916 -10.592 1.00 94.75 187 ASN A C 1
ATOM 1432 O O . ASN A 1 187 ? -5.365 1.508 -9.628 1.00 94.75 187 ASN A O 1
ATOM 1436 N N . LYS A 1 188 ? -3.853 1.131 -11.242 1.00 96.56 188 LYS A N 1
ATOM 1437 C CA . LYS A 1 188 ? -3.536 -0.230 -10.804 1.00 96.56 188 LYS A CA 1
ATOM 1438 C C . LYS A 1 188 ? -2.301 -0.263 -9.920 1.00 96.56 188 LYS A C 1
ATOM 1440 O O . LYS A 1 188 ? -1.313 0.412 -10.208 1.00 96.56 188 LYS A O 1
ATOM 1445 N N . VAL A 1 189 ? -2.366 -1.056 -8.853 1.00 98.06 189 VAL A N 1
ATOM 1446 C CA . VAL A 1 189 ? -1.220 -1.353 -7.989 1.00 98.06 189 VAL A CA 1
ATOM 1447 C C . VAL A 1 189 ? -0.361 -2.413 -8.667 1.00 98.06 189 VAL A C 1
ATOM 1449 O O . VAL A 1 189 ? -0.850 -3.482 -9.020 1.00 98.06 189 VAL A O 1
ATOM 1452 N N . ILE A 1 190 ? 0.921 -2.120 -8.822 1.00 96.81 190 ILE A N 1
ATOM 1453 C CA . ILE A 1 190 ? 1.912 -3.028 -9.408 1.00 96.81 190 ILE A CA 1
ATOM 1454 C C . ILE A 1 190 ? 2.903 -3.563 -8.375 1.00 96.81 190 ILE A C 1
ATOM 1456 O O . ILE A 1 190 ? 3.668 -4.477 -8.668 1.00 96.81 190 ILE A O 1
ATOM 1460 N N . GLY A 1 191 ? 2.888 -3.022 -7.154 1.00 97.19 191 GLY A N 1
ATOM 1461 C CA . GLY A 1 191 ? 3.661 -3.588 -6.062 1.00 97.19 191 GLY A CA 1
ATOM 1462 C C . GLY A 1 191 ? 3.471 -2.916 -4.708 1.00 97.19 191 GLY A C 1
ATOM 1463 O O . GLY A 1 191 ? 2.786 -1.898 -4.580 1.00 97.19 191 GLY A O 1
ATOM 1464 N N . VAL A 1 192 ? 4.105 -3.507 -3.697 1.00 98.38 192 VAL A N 1
ATOM 1465 C CA . VAL A 1 192 ? 4.103 -3.059 -2.296 1.00 98.38 192 VAL A CA 1
ATOM 1466 C C . VAL A 1 192 ? 5.512 -2.618 -1.909 1.00 98.38 192 VAL A C 1
ATOM 1468 O O . VAL A 1 192 ? 6.421 -3.445 -1.839 1.00 98.38 192 VAL A O 1
ATOM 1471 N N . HIS A 1 193 ? 5.717 -1.320 -1.675 1.00 97.75 193 HIS A N 1
ATOM 1472 C CA . HIS A 1 193 ? 7.032 -0.769 -1.326 1.00 97.75 193 HIS A CA 1
ATOM 1473 C C . HIS A 1 193 ? 7.542 -1.353 -0.010 1.00 97.75 193 HIS A C 1
ATOM 1475 O O . HIS A 1 193 ? 6.860 -1.219 1.004 1.00 97.75 193 HIS A O 1
ATOM 1481 N N . HIS A 1 194 ? 8.752 -1.913 0.007 1.00 94.06 194 HIS A N 1
ATOM 1482 C CA . HIS A 1 194 ? 9.322 -2.483 1.234 1.00 94.06 194 HIS A CA 1
ATOM 1483 C C . HIS A 1 194 ? 10.686 -1.899 1.613 1.00 94.06 194 HIS A C 1
ATOM 1485 O O . HIS A 1 194 ? 11.009 -1.850 2.800 1.00 94.06 194 HIS A O 1
ATOM 1491 N N . VAL A 1 195 ? 11.485 -1.417 0.654 1.00 91.62 195 VAL A N 1
ATOM 1492 C CA . VAL A 1 195 ? 12.806 -0.858 0.968 1.00 91.62 195 VAL A CA 1
ATOM 1493 C C . VAL A 1 195 ? 13.280 0.157 -0.070 1.00 91.62 195 VAL A C 1
ATOM 1495 O O . VAL A 1 195 ? 12.955 0.083 -1.255 1.00 91.62 195 VAL A O 1
ATOM 1498 N N . ILE A 1 196 ? 14.098 1.101 0.391 1.00 89.69 196 ILE A N 1
ATOM 1499 C CA . ILE A 1 196 ? 14.946 1.954 -0.441 1.00 89.69 196 ILE A CA 1
ATOM 1500 C C . ILE A 1 196 ? 16.400 1.527 -0.243 1.00 89.69 196 ILE A C 1
ATOM 1502 O O . ILE A 1 196 ? 16.840 1.334 0.893 1.00 89.69 196 ILE A O 1
ATOM 1506 N N . GLN A 1 197 ? 17.159 1.380 -1.326 1.00 86.88 197 GLN A N 1
ATOM 1507 C CA . GLN A 1 197 ? 18.583 1.086 -1.221 1.00 86.88 197 GLN A CA 1
ATOM 1508 C C . GLN A 1 197 ? 19.302 2.279 -0.566 1.00 86.88 197 GLN A C 1
ATOM 1510 O O . GLN A 1 197 ? 19.249 3.393 -1.107 1.00 86.88 197 GLN A O 1
ATOM 1515 N N . PRO A 1 198 ? 19.984 2.076 0.580 1.00 82.31 198 PRO A N 1
ATOM 1516 C CA . PRO A 1 198 ? 20.610 3.160 1.329 1.00 82.31 198 PRO A CA 1
ATOM 1517 C C . PRO A 1 198 ? 21.560 4.004 0.476 1.00 82.31 198 PRO A C 1
ATOM 1519 O O . PRO A 1 198 ? 22.366 3.472 -0.284 1.00 82.31 198 PRO A O 1
ATOM 1522 N N . GLY A 1 199 ? 21.472 5.329 0.618 1.00 79.75 199 GLY A N 1
ATOM 1523 C CA . GLY A 1 199 ? 22.321 6.275 -0.117 1.00 79.75 199 GLY A CA 1
ATOM 1524 C C . GLY A 1 199 ? 21.957 6.456 -1.595 1.00 79.75 199 GLY A C 1
ATOM 1525 O O . GLY A 1 199 ? 22.688 7.136 -2.310 1.00 79.75 199 GLY A O 1
ATOM 1526 N N . THR A 1 200 ? 20.842 5.883 -2.057 1.00 85.50 200 THR A N 1
ATOM 1527 C CA . THR A 1 200 ? 20.362 6.007 -3.441 1.00 85.50 200 THR A CA 1
ATOM 1528 C C . THR A 1 200 ? 18.903 6.471 -3.488 1.00 85.50 200 THR A C 1
ATOM 1530 O O . THR A 1 200 ? 18.246 6.600 -2.456 1.00 85.50 200 THR A O 1
ATOM 1533 N N . HIS A 1 201 ? 18.382 6.695 -4.697 1.00 84.62 201 HIS A N 1
ATOM 1534 C CA . HIS A 1 201 ? 16.950 6.897 -4.945 1.00 84.62 201 HIS A CA 1
ATOM 1535 C C . HIS A 1 201 ? 16.247 5.637 -5.465 1.00 84.62 201 HIS A C 1
ATOM 1537 O O . HIS A 1 201 ? 15.094 5.721 -5.878 1.00 84.62 201 HIS A O 1
ATOM 1543 N N . VAL A 1 202 ? 16.927 4.486 -5.468 1.00 91.56 202 VAL A N 1
ATOM 1544 C CA . VAL A 1 202 ? 16.390 3.222 -5.980 1.00 91.56 202 VAL A CA 1
ATOM 1545 C C . VAL A 1 202 ? 15.574 2.543 -4.889 1.00 91.56 202 VAL A C 1
ATOM 1547 O O . VAL A 1 202 ? 16.067 2.273 -3.795 1.00 91.56 202 VAL A O 1
ATOM 1550 N N . SER A 1 203 ? 14.310 2.289 -5.193 1.00 94.19 203 SER A N 1
ATOM 1551 C CA . SER A 1 203 ? 13.337 1.645 -4.322 1.00 94.19 203 SER A CA 1
ATOM 1552 C C . SER A 1 203 ? 12.874 0.324 -4.910 1.00 94.19 203 SER A C 1
ATOM 1554 O O . SER A 1 203 ? 12.830 0.153 -6.129 1.00 94.19 203 SER A O 1
ATOM 1556 N N . PHE A 1 204 ? 12.499 -0.584 -4.017 1.00 94.69 204 PHE A N 1
ATOM 1557 C CA . PHE A 1 204 ? 12.033 -1.923 -4.337 1.00 94.69 204 PHE A CA 1
ATOM 1558 C C . PHE A 1 204 ? 10.636 -2.110 -3.760 1.00 94.69 204 PHE A C 1
ATOM 1560 O O . PHE A 1 204 ? 10.342 -1.734 -2.614 1.00 94.69 204 PHE A O 1
ATOM 1567 N N . ALA A 1 205 ? 9.761 -2.666 -4.583 1.00 96.38 205 ALA A N 1
ATOM 1568 C CA . ALA A 1 205 ? 8.419 -3.045 -4.201 1.00 96.38 205 ALA A CA 1
ATOM 1569 C C . ALA A 1 205 ? 8.166 -4.489 -4.614 1.00 96.38 205 ALA A C 1
ATOM 1571 O O . ALA A 1 205 ? 8.437 -4.847 -5.758 1.00 96.38 205 ALA A O 1
ATOM 1572 N N . ARG A 1 206 ? 7.591 -5.293 -3.713 1.00 96.06 206 ARG A N 1
ATOM 1573 C CA . ARG A 1 206 ? 7.176 -6.654 -4.060 1.00 96.06 206 ARG A CA 1
ATOM 1574 C C . ARG A 1 206 ? 6.138 -6.574 -5.159 1.00 96.06 206 ARG A C 1
ATOM 1576 O O . ARG A 1 206 ? 5.142 -5.871 -4.987 1.00 96.06 206 ARG A O 1
ATOM 1583 N N . SER A 1 207 ? 6.398 -7.239 -6.276 1.00 95.56 207 SER A N 1
ATOM 1584 C CA . SER A 1 207 ? 5.573 -7.142 -7.476 1.00 95.56 207 SER A CA 1
ATOM 1585 C C . SER A 1 207 ? 4.157 -7.694 -7.256 1.00 95.56 207 SER A C 1
ATOM 1587 O O . SER A 1 207 ? 3.927 -8.500 -6.350 1.00 95.56 207 SER A O 1
ATOM 1589 N N . SER A 1 208 ? 3.192 -7.292 -8.086 1.00 95.19 208 SER A N 1
ATOM 1590 C CA . SER A 1 208 ? 1.846 -7.884 -8.070 1.00 95.19 208 SER A CA 1
ATOM 1591 C C . SER A 1 208 ? 1.872 -9.394 -8.344 1.00 95.19 208 SER A C 1
ATOM 1593 O O . SER A 1 208 ? 1.114 -10.127 -7.714 1.00 95.19 208 SER A O 1
ATOM 1595 N N . GLU A 1 209 ? 2.801 -9.883 -9.171 1.00 93.06 209 GLU A N 1
ATOM 1596 C CA . GLU A 1 209 ? 3.017 -11.324 -9.378 1.00 93.06 209 GLU A CA 1
ATOM 1597 C C . GLU A 1 209 ? 3.530 -12.030 -8.118 1.00 93.06 209 GLU A C 1
ATOM 1599 O O . GLU A 1 209 ? 3.041 -13.103 -7.762 1.00 93.06 209 GLU A O 1
ATOM 1604 N N . THR A 1 210 ? 4.442 -11.398 -7.372 1.00 94.00 210 THR A N 1
ATOM 1605 C CA . THR A 1 210 ? 4.880 -11.899 -6.061 1.00 94.00 210 THR A CA 1
ATOM 1606 C C . THR A 1 210 ? 3.701 -11.980 -5.096 1.00 94.00 210 THR A C 1
ATOM 1608 O O . THR A 1 210 ? 3.481 -13.019 -4.472 1.00 94.00 210 THR A O 1
ATOM 1611 N N . VAL A 1 211 ? 2.895 -10.915 -5.008 1.00 95.75 211 VAL A N 1
ATOM 1612 C CA . VAL A 1 211 ? 1.678 -10.892 -4.178 1.00 95.75 211 VAL A CA 1
ATOM 1613 C C . VAL A 1 211 ? 0.739 -12.035 -4.573 1.00 95.75 211 VAL A C 1
ATOM 1615 O O . VAL A 1 211 ? 0.287 -12.784 -3.706 1.00 95.75 211 VAL A O 1
ATOM 1618 N N . LYS A 1 212 ? 0.489 -12.222 -5.873 1.00 94.69 212 LYS A N 1
ATOM 1619 C CA . LYS A 1 212 ? -0.354 -13.299 -6.408 1.00 94.69 212 LYS A CA 1
ATOM 1620 C C . LYS A 1 212 ? 0.170 -14.679 -6.016 1.00 94.69 212 LYS A C 1
ATOM 1622 O O . LYS A 1 212 ? -0.604 -15.503 -5.529 1.00 94.69 212 LYS A O 1
ATOM 1627 N N . ALA A 1 213 ? 1.465 -14.933 -6.194 1.00 93.00 213 ALA A N 1
ATOM 1628 C CA . ALA A 1 213 ? 2.094 -16.211 -5.864 1.00 93.00 213 ALA A CA 1
ATOM 1629 C C . ALA A 1 213 ? 1.968 -16.543 -4.368 1.00 93.00 213 ALA A C 1
ATOM 1631 O O . ALA A 1 213 ? 1.589 -17.657 -3.998 1.00 93.00 213 ALA A O 1
ATOM 1632 N N . ILE A 1 214 ? 2.203 -15.559 -3.501 1.00 93.81 214 ILE A N 1
ATOM 1633 C CA . ILE A 1 214 ? 2.105 -15.727 -2.046 1.00 93.81 214 ILE A CA 1
ATOM 1634 C C . ILE A 1 214 ? 0.662 -15.953 -1.608 1.00 93.81 214 ILE A C 1
ATOM 1636 O O . ILE A 1 214 ? 0.394 -16.849 -0.809 1.00 93.81 214 ILE A O 1
ATOM 1640 N N . MET A 1 215 ? -0.289 -15.197 -2.156 1.00 95.44 215 MET A N 1
ATOM 1641 C CA . MET A 1 215 ? -1.705 -15.387 -1.843 1.00 95.44 215 MET A CA 1
ATOM 1642 C C . MET A 1 215 ? -2.202 -16.770 -2.271 1.00 95.44 215 MET A C 1
ATOM 1644 O O . MET A 1 215 ? -2.918 -17.422 -1.506 1.00 95.44 215 MET A O 1
ATOM 1648 N N . LYS A 1 216 ? -1.763 -17.268 -3.435 1.00 94.56 216 LYS A N 1
ATOM 1649 C CA . LYS A 1 216 ? -2.044 -18.646 -3.860 1.00 94.56 216 LYS A CA 1
ATOM 1650 C C . LYS A 1 216 ? -1.487 -19.658 -2.869 1.00 94.56 216 LYS A C 1
ATOM 1652 O O . LYS A 1 216 ? -2.204 -20.584 -2.495 1.00 94.56 216 LYS A O 1
ATOM 1657 N N . ASN A 1 217 ? -0.257 -19.462 -2.395 1.00 93.25 217 ASN A N 1
ATOM 1658 C CA . ASN A 1 217 ? 0.343 -20.321 -1.377 1.00 93.25 217 ASN A CA 1
ATOM 1659 C C . ASN A 1 217 ? -0.466 -20.300 -0.063 1.00 93.25 217 ASN A C 1
ATOM 1661 O O . ASN A 1 217 ? -0.837 -21.354 0.456 1.00 93.25 217 ASN A O 1
ATOM 1665 N N . TRP A 1 218 ? -0.836 -19.116 0.436 1.00 94.44 218 TRP A N 1
ATOM 1666 C CA . TRP A 1 218 ? -1.649 -18.963 1.651 1.00 94.44 218 TRP A CA 1
ATOM 1667 C C . TRP A 1 218 ? -3.014 -19.652 1.568 1.00 94.44 218 TRP A C 1
ATOM 1669 O O . TRP A 1 218 ? -3.504 -20.159 2.581 1.00 94.44 218 TRP A O 1
ATOM 1679 N N . LEU A 1 219 ? -3.631 -19.658 0.386 1.00 94.88 219 LEU A N 1
ATOM 1680 C CA . LEU A 1 219 ? -4.939 -20.267 0.135 1.00 94.88 219 LEU A CA 1
ATOM 1681 C C . LEU A 1 219 ? -4.854 -21.694 -0.426 1.00 94.88 219 LEU A C 1
ATOM 1683 O O . LEU A 1 219 ? -5.887 -22.324 -0.640 1.00 94.88 219 LEU A O 1
ATOM 1687 N N . ARG A 1 220 ? -3.642 -22.229 -0.629 1.00 93.94 220 ARG A N 1
ATOM 1688 C CA . ARG A 1 220 ? -3.385 -23.549 -1.237 1.00 93.94 220 ARG A CA 1
ATOM 1689 C C . ARG A 1 220 ? -4.052 -23.711 -2.610 1.00 93.94 220 ARG A C 1
ATOM 1691 O O . ARG A 1 220 ? -4.580 -24.774 -2.936 1.00 93.94 220 ARG A O 1
ATOM 1698 N N . ILE A 1 221 ? -4.032 -22.650 -3.412 1.00 91.81 221 ILE A N 1
ATOM 1699 C CA . ILE A 1 221 ? -4.623 -22.618 -4.751 1.00 91.81 221 ILE A CA 1
ATOM 1700 C C . ILE A 1 221 ? -3.605 -23.126 -5.765 1.00 91.81 221 ILE A C 1
ATOM 1702 O O . ILE A 1 221 ? -2.514 -22.581 -5.895 1.00 91.81 221 ILE A O 1
ATOM 1706 N N . ILE A 1 222 ? -3.994 -24.165 -6.501 1.00 86.75 222 ILE A N 1
ATOM 1707 C CA . ILE A 1 222 ? -3.171 -24.789 -7.547 1.00 86.75 222 ILE A CA 1
ATOM 1708 C C . ILE A 1 222 ? -3.494 -24.188 -8.926 1.00 86.75 222 ILE A C 1
ATOM 1710 O O . ILE A 1 222 ? -2.666 -24.223 -9.828 1.00 86.75 222 ILE A O 1
ATOM 1714 N N . ASN A 1 223 ? -4.691 -23.614 -9.098 1.00 84.81 223 ASN A N 1
ATOM 1715 C CA . ASN A 1 223 ? -5.118 -23.054 -10.376 1.00 84.81 223 ASN A CA 1
ATOM 1716 C C . ASN A 1 223 ? -4.312 -21.793 -10.743 1.00 84.81 223 ASN A C 1
ATOM 1718 O O . ASN A 1 223 ? -4.235 -20.824 -9.981 1.00 84.81 223 ASN A O 1
ATOM 1722 N N . GLU A 1 224 ? -3.746 -21.781 -11.947 1.00 78.56 224 GLU A N 1
ATOM 1723 C CA . GLU A 1 224 ? -2.978 -20.653 -12.462 1.00 78.56 224 GLU A CA 1
ATOM 1724 C C . GLU A 1 224 ? -3.849 -19.424 -12.757 1.00 78.56 224 GLU A C 1
ATOM 1726 O O . GLU A 1 224 ? -3.379 -18.298 -12.572 1.00 78.56 224 GLU A O 1
ATOM 1731 N N . THR A 1 225 ? -5.126 -19.613 -13.098 1.00 88.19 225 THR A N 1
ATOM 1732 C CA . THR A 1 225 ? -6.006 -18.524 -13.555 1.00 88.19 225 THR A CA 1
ATOM 1733 C C . THR A 1 225 ? -6.658 -17.719 -12.435 1.00 88.19 225 THR A C 1
ATOM 1735 O O . THR A 1 225 ? -7.303 -16.718 -12.728 1.00 88.19 225 THR A O 1
ATOM 1738 N N . THR A 1 226 ? -6.534 -18.138 -11.171 1.00 91.69 226 THR A N 1
ATOM 1739 C CA . THR A 1 226 ? -7.175 -17.425 -10.058 1.00 91.69 226 THR A CA 1
ATOM 1740 C C . THR A 1 226 ? -6.589 -16.023 -9.893 1.00 91.69 226 THR A C 1
ATOM 1742 O O . THR A 1 226 ? -5.364 -15.852 -9.812 1.00 91.69 226 THR A O 1
ATOM 1745 N N . THR A 1 227 ? -7.473 -15.029 -9.832 1.00 93.50 227 THR A N 1
ATOM 1746 C CA . THR A 1 227 ? -7.123 -13.608 -9.712 1.00 93.50 227 THR A CA 1
ATOM 1747 C C . THR A 1 227 ? -6.851 -13.213 -8.261 1.00 93.50 227 THR A C 1
ATOM 1749 O O . THR A 1 227 ? -7.234 -13.912 -7.320 1.00 93.50 227 THR A O 1
ATOM 1752 N N . ILE A 1 228 ? -6.174 -12.079 -8.055 1.00 95.00 228 ILE A N 1
ATOM 1753 C CA . ILE A 1 228 ? -5.950 -11.547 -6.704 1.00 95.00 228 ILE A CA 1
ATOM 1754 C C . ILE A 1 228 ? -7.288 -11.180 -6.049 1.00 95.00 228 ILE A C 1
ATOM 1756 O O . ILE A 1 228 ? -7.487 -11.463 -4.870 1.00 95.00 228 ILE A O 1
ATOM 1760 N N . GLU A 1 229 ? -8.225 -10.622 -6.809 1.00 95.25 229 GLU A N 1
ATOM 1761 C CA . GLU A 1 229 ? -9.563 -10.254 -6.347 1.00 95.25 229 GLU A CA 1
ATOM 1762 C C . GLU A 1 229 ? -10.345 -11.463 -5.815 1.00 95.25 229 GLU A C 1
ATOM 1764 O O . GLU A 1 229 ? -10.858 -11.412 -4.699 1.00 95.25 229 GLU A O 1
ATOM 1769 N N . GLU A 1 230 ? -10.357 -12.582 -6.544 1.00 95.69 230 GLU A N 1
ATOM 1770 C CA . GLU A 1 230 ? -10.999 -13.829 -6.090 1.00 95.69 230 GLU A CA 1
ATOM 1771 C C . GLU A 1 230 ? -10.370 -14.364 -4.795 1.00 95.69 230 GLU A C 1
ATOM 1773 O O . GLU A 1 230 ? -11.055 -14.912 -3.930 1.00 95.69 230 GLU A O 1
ATOM 1778 N N . MET A 1 231 ? -9.052 -14.211 -4.640 1.00 97.19 231 MET A N 1
ATOM 1779 C CA . MET A 1 231 ? -8.348 -14.604 -3.417 1.00 97.19 231 MET A CA 1
ATOM 1780 C C . MET A 1 231 ? -8.681 -13.683 -2.240 1.00 97.19 231 MET A C 1
ATOM 1782 O O . MET A 1 231 ? -8.818 -14.159 -1.114 1.00 97.19 231 MET A O 1
ATOM 1786 N N . ILE A 1 232 ? -8.842 -12.382 -2.485 1.00 96.94 232 ILE A N 1
ATOM 1787 C CA . ILE A 1 232 ? -9.268 -11.406 -1.473 1.00 96.94 232 ILE A CA 1
ATOM 1788 C C . ILE A 1 232 ? -10.683 -11.724 -0.988 1.00 96.94 232 ILE A C 1
ATOM 1790 O O . ILE A 1 232 ? -10.930 -11.697 0.217 1.00 96.94 232 ILE A O 1
ATOM 1794 N N . GLU A 1 233 ? -11.600 -12.073 -1.892 1.00 95.56 233 GLU A N 1
ATOM 1795 C CA . GLU A 1 233 ? -12.971 -12.458 -1.535 1.00 95.56 233 GLU A CA 1
ATOM 1796 C C . GLU A 1 233 ? -13.018 -13.681 -0.613 1.00 95.56 233 GLU A C 1
ATOM 1798 O O . GLU A 1 233 ? -13.805 -13.706 0.330 1.00 95.56 233 GLU A O 1
ATOM 1803 N N . GLN A 1 234 ? -12.132 -14.661 -0.813 1.00 94.88 234 GLN A N 1
ATOM 1804 C CA . GLN A 1 234 ? -12.029 -15.837 0.063 1.00 94.88 234 GLN A CA 1
ATOM 1805 C C . GLN A 1 234 ? -11.506 -15.515 1.474 1.00 94.88 234 GLN A C 1
ATOM 1807 O O . GLN A 1 234 ? -11.671 -16.327 2.386 1.00 94.88 234 GLN A O 1
ATOM 1812 N N . MET A 1 235 ? -10.869 -14.357 1.668 1.00 93.88 235 MET A N 1
ATOM 1813 C CA . MET A 1 235 ? -10.343 -13.910 2.964 1.00 93.88 235 MET A CA 1
ATOM 1814 C C . MET A 1 235 ? -11.327 -13.026 3.757 1.00 93.88 235 MET A C 1
ATOM 1816 O O . MET A 1 235 ? -11.032 -12.700 4.909 1.00 93.88 235 MET A O 1
ATOM 1820 N N . LEU A 1 236 ? -12.466 -12.633 3.167 1.00 89.25 236 LEU A N 1
ATOM 1821 C CA . LEU A 1 236 ? -13.487 -11.730 3.736 1.00 89.25 236 LEU A CA 1
ATOM 1822 C C . LEU A 1 236 ? -14.704 -12.470 4.325 1.00 89.25 236 LEU A C 1
ATOM 1824 O O . LEU A 1 236 ? -15.205 -12.083 5.406 1.00 89.25 236 LEU A O 1
#

Foldseek 3Di:
DPQVVLLVVLCVQAQQFKKKKKKWFADDDDDPDDDTPIAIAIWGWADDDDQKTKTKFFQCSQDDDPPDDSVRIFIWIGGAQDPDTFGKDWLDDDDQLRITIIMGGDHPDDGDHQAADDCPPQAWFQKKKWWWAAAPDPVRGHSTIDIWIKTQHHPWDFDRPPGWIKGKIFTPHHGRSGNTFIGHSVRHGQFGWHDDDPPGRITIGGGPVNVVVVLCVVVVPPDPPDGPSNSNVVSD